Protein AF-0000000082819878 (afdb_homodimer)

Foldseek 3Di:
DPDWDKAFQPWDFAVKKKKWKWAFAQPWQKKWKFWANDPQWTQWIWIQGPVQQKIKIWTHHRNRTDDIDIDNPRDDHHGDMFMWMWHHHQFWIWIQGRVGDIDIGTSVVRDGTTGMIIMDIRIDIDDMDMD/DPDWDKAFQPWDFAVKKKKWKWAFAQPWQKKWKFWANDPQWTQWIWIQGPVQQKIKIWTHHRNRTDDIDIDNPRDDHHGDMFMKMWHHHQFWIWIQGRVGDIDIGTSVVRDGTTGMIIMDIRIDIDDMDMD

Sequence (262 aa):
MADPFEILNLDMKPGNTLKIKGKISADTSGFSINLGSSLQDLALHFNPRFNESVIVCNSKCSNVWQKEHRDNHFSFFRGCTVKFLIEMLTDKFRVKLPDGHEVCFPNRHSYRKINYMNIMGGFKITSFKLSMADPFEILNLDMKPGNTLKIKGKISADTSGFSINLGSSLQDLALHFNPRFNESVIVCNSKCSNVWQKEHRDNHFSFFRGCTVKFLIEMLTDKFRVKLPDGHEVCFPNRHSYRKINYMNIMGGFKITSFKLS

Nearest PDB structures (foldseek):
  2ymz-assembly2_C  TM=9.887E-01  e=1.377E-19  Gallus gallus
  1hlc-assembly1_B  TM=9.874E-01  e=6.934E-18  Homo sapiens
  1slt-assembly2_A  TM=9.730E-01  e=9.792E-16  Bos taurus
  3ak0-assembly1_A  TM=9.697E-01  e=3.045E-15  unclassified
  5glt-assembly2_B  TM=8.697E-01  e=7.736E-09  Toxascaris leonina

Radius of gyration: 19.33 Å; Cα contacts (8 Å, |Δi|>4): 733; chains: 2; bounding box: 36×56×41 Å

Secondary structure (DSSP, 8-state):
-PPPEEEEEEEE-TT-EEEEEEEE-TT-SBEEEEEESSSSSEEEEEEEETTTTEEEEEEEETTEE---EEE------TT-EEEEEEEE-SSEEEEE-TTS-EEEEE-TT--S-EEEEEEEESEEEEEEEE-/-PPPEEEEEEEE-TT-EEEEEEEE-TT-SBEEEEEESSSSSEEEEEEEETTTTEEEEEEEETTEE---EEE------TT-EEEEEEEE-SSEEEEE-TTS-EEEEE-TT--S-EEEEEEEESEEEEEEEE-

Solvent-accessible surface area (backbone atoms only — not comparable to full-atom values): 13175 Å² total; per-residue (Å²): 128,83,73,53,35,32,35,38,50,64,71,41,37,59,74,28,35,39,38,41,29,30,38,28,36,68,83,44,59,33,34,34,46,37,35,12,71,42,96,38,32,22,57,36,33,42,30,46,29,59,86,73,46,29,30,41,34,33,33,27,55,83,67,36,74,62,75,77,44,78,40,71,82,59,80,79,58,68,57,35,74,50,52,37,36,41,32,34,39,68,64,27,33,42,32,35,42,72,84,63,55,71,51,76,44,62,32,82,79,56,63,66,58,31,30,24,38,37,36,40,69,31,52,47,75,32,32,41,36,54,82,128,82,74,54,34,32,36,39,50,64,72,41,35,59,74,27,37,38,38,40,32,30,36,28,37,69,84,45,60,32,33,34,45,37,35,14,71,40,96,39,31,23,55,35,34,42,31,46,28,60,84,72,47,29,30,40,34,34,33,27,56,85,69,35,72,61,74,76,43,78,40,71,82,59,82,80,58,67,56,36,73,48,51,38,37,41,31,34,41,68,64,28,34,41,33,35,42,73,84,62,53,71,50,75,43,63,31,81,79,57,64,68,59,30,28,23,38,37,36,40,70,32,51,48,76,31,32,41,36,53,83

Structure (mmCIF, N/CA/C/O backbone):
data_AF-0000000082819878-model_v1
#
loop_
_entity.id
_entity.type
_entity.pdbx_description
1 polymer Galectin
#
loop_
_atom_site.group_PDB
_atom_site.id
_atom_site.type_symbol
_atom_site.label_atom_id
_atom_site.label_alt_id
_atom_site.label_comp_id
_atom_site.label_asym_id
_atom_site.label_entity_id
_atom_site.label_seq_id
_atom_site.pdbx_PDB_ins_code
_atom_site.Cartn_x
_atom_site.Cartn_y
_atom_site.Cartn_z
_atom_site.occupancy
_atom_site.B_iso_or_equiv
_atom_site.auth_seq_id
_atom_site.auth_comp_id
_atom_site.auth_asym_id
_atom_site.auth_atom_id
_atom_site.pdbx_PDB_model_num
ATOM 1 N N . MET A 1 1 ? 3.539 -2.328 -21.288 1 56.38 1 MET A N 1
ATOM 2 C CA . MET A 1 1 ? 2.991 -2.899 -20.061 1 56.38 1 MET A CA 1
ATOM 3 C C . MET A 1 1 ? 2.928 -1.852 -18.955 1 56.38 1 MET A C 1
ATOM 5 O O . MET A 1 1 ? 3.771 -0.955 -18.894 1 56.38 1 MET A O 1
ATOM 9 N N . ALA A 1 2 ? 1.735 -1.832 -18.277 1 73.71 2 ALA A N 1
ATOM 10 C CA . ALA A 1 2 ? 1.607 -0.877 -17.179 1 73.71 2 ALA A CA 1
ATOM 11 C C . ALA A 1 2 ? 2.675 -1.117 -16.115 1 73.71 2 ALA A C 1
ATOM 13 O O . ALA A 1 2 ? 3.089 -2.256 -15.889 1 73.71 2 ALA A O 1
ATOM 14 N N . ASP A 1 3 ? 3.33 -0.071 -15.605 1 90.54 3 ASP A N 1
ATOM 15 C CA . ASP A 1 3 ? 4.325 -0.201 -14.545 1 90.54 3 ASP A CA 1
ATOM 16 C C . ASP A 1 3 ? 3.742 -0.917 -13.329 1 90.54 3 ASP A C 1
ATOM 18 O O . ASP A 1 3 ? 2.585 -0.695 -12.967 1 90.54 3 ASP A O 1
ATOM 22 N N . PRO A 1 4 ? 4.527 -1.854 -12.837 1 94.42 4 PRO A N 1
ATOM 23 C CA . PRO A 1 4 ? 4.029 -2.628 -11.697 1 94.42 4 PRO A CA 1
ATOM 24 C C . PRO A 1 4 ? 3.76 -1.762 -10.468 1 94.42 4 PRO A C 1
ATOM 26 O O . PRO A 1 4 ? 4.477 -0.788 -10.225 1 94.42 4 PRO A O 1
ATOM 29 N N . PHE A 1 5 ? 2.737 -2.116 -9.749 1 98.01 5 PHE A N 1
ATOM 30 C CA . PHE A 1 5 ? 2.514 -1.572 -8.415 1 98.01 5 PHE A CA 1
ATOM 31 C C . PHE A 1 5 ? 3.614 -2.015 -7.458 1 98.01 5 PHE A C 1
ATOM 33 O O . PHE A 1 5 ? 3.951 -3.199 -7.397 1 98.01 5 PHE A O 1
ATOM 40 N N . GLU A 1 6 ? 4.183 -1.018 -6.686 1 98.48 6 GLU A N 1
ATOM 41 C CA . GLU A 1 6 ? 5.284 -1.36 -5.79 1 98.48 6 GLU A CA 1
ATOM 42 C C . GLU A 1 6 ? 5.13 -0.671 -4.437 1 98.48 6 GLU A C 1
ATOM 44 O O . GLU A 1 6 ? 4.693 0.48 -4.368 1 98.48 6 GLU A O 1
ATOM 49 N N . ILE A 1 7 ? 5.504 -1.379 -3.458 1 98.49 7 ILE A N 1
ATOM 50 C CA . ILE A 1 7 ? 5.659 -0.812 -2.123 1 98.49 7 ILE A CA 1
ATOM 51 C C . ILE A 1 7 ? 7.111 -0.945 -1.671 1 98.49 7 ILE A C 1
ATOM 53 O O . ILE A 1 7 ? 7.696 -2.028 -1.753 1 98.49 7 ILE A O 1
ATOM 57 N N . LEU A 1 8 ? 7.643 0.166 -1.226 1 98.17 8 LEU A N 1
ATOM 58 C CA . LEU A 1 8 ? 8.959 0.179 -0.597 1 98.17 8 LEU A CA 1
ATOM 59 C C . LEU A 1 8 ? 8.841 0.399 0.907 1 98.17 8 LEU A C 1
ATOM 61 O O . LEU A 1 8 ? 7.972 1.146 1.363 1 98.17 8 LEU A O 1
ATOM 65 N N . ASN A 1 9 ? 9.736 -0.308 1.677 1 97.55 9 ASN A N 1
ATOM 66 C CA . ASN A 1 9 ? 9.81 -0.212 3.131 1 97.55 9 ASN A CA 1
ATOM 67 C C . ASN A 1 9 ? 8.511 -0.666 3.789 1 97.55 9 ASN A C 1
ATOM 69 O O . ASN A 1 9 ? 7.968 0.031 4.648 1 97.55 9 ASN A O 1
ATOM 73 N N . LEU A 1 10 ? 8.001 -1.799 3.352 1 97.56 10 LEU A N 1
ATOM 74 C CA . LEU A 1 10 ? 6.775 -2.428 3.831 1 97.56 10 LEU A CA 1
ATOM 75 C C . LEU A 1 10 ? 6.902 -2.816 5.3 1 97.56 10 LEU A C 1
ATOM 77 O O . LEU A 1 10 ? 5.918 -2.78 6.043 1 97.56 10 LEU A O 1
ATOM 81 N N . ASP A 1 11 ? 8.09 -3.252 5.787 1 96.98 11 ASP A N 1
ATOM 82 C CA . ASP A 1 11 ? 8.417 -3.61 7.164 1 96.98 11 ASP A CA 1
ATOM 83 C C . ASP A 1 11 ? 7.544 -4.763 7.654 1 96.98 11 ASP A C 1
ATOM 85 O O . ASP A 1 11 ? 6.939 -4.678 8.725 1 96.98 11 ASP A O 1
ATOM 89 N N . MET A 1 12 ? 7.456 -5.828 6.896 1 98.36 12 MET A N 1
ATOM 90 C CA . MET A 1 12 ? 6.769 -7.055 7.288 1 98.36 12 MET A CA 1
ATOM 91 C C . MET A 1 12 ? 7.734 -8.029 7.956 1 98.36 12 MET A C 1
ATOM 93 O O . MET A 1 12 ? 8.839 -8.255 7.459 1 98.36 12 MET A O 1
ATOM 97 N N . LYS A 1 13 ? 7.29 -8.583 9.046 1 98.42 13 LYS A N 1
ATOM 98 C CA . LYS A 1 13 ? 8.116 -9.499 9.827 1 98.42 13 LYS A CA 1
ATOM 99 C C . LYS A 1 13 ? 7.361 -10.789 10.139 1 98.42 13 LYS A C 1
ATOM 101 O O . LYS A 1 13 ? 6.137 -10.845 10.007 1 98.42 13 LYS A O 1
ATOM 106 N N . PRO A 1 14 ? 8.173 -11.871 10.488 1 98.49 14 PRO A N 1
ATOM 107 C CA . PRO A 1 14 ? 7.475 -13.096 10.884 1 98.49 14 PRO A CA 1
ATOM 108 C C . PRO A 1 14 ? 6.399 -12.847 11.94 1 98.49 14 PRO A C 1
ATOM 110 O O . PRO A 1 14 ? 6.627 -12.099 12.894 1 98.49 14 PRO A O 1
ATOM 113 N N . GLY A 1 15 ? 5.313 -13.413 11.705 1 98.33 15 GLY A N 1
ATOM 114 C CA . GLY A 1 15 ? 4.164 -13.186 12.567 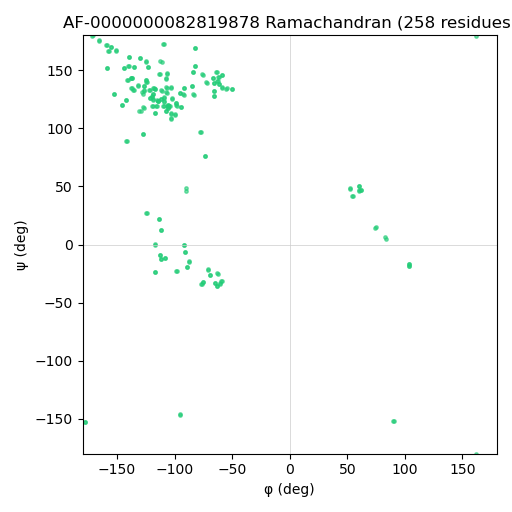1 98.33 15 GLY A CA 1
ATOM 115 C C . GLY A 1 15 ? 3.139 -12.246 11.96 1 98.33 15 GLY A C 1
ATOM 116 O O . GLY A 1 15 ? 1.985 -12.213 12.394 1 98.33 15 GLY A O 1
ATOM 117 N N . ASN A 1 16 ? 3.546 -11.49 10.986 1 98.72 16 ASN A N 1
ATOM 118 C CA . ASN A 1 16 ? 2.625 -10.572 10.324 1 98.72 16 ASN A CA 1
ATOM 119 C C . ASN A 1 16 ? 1.796 -11.282 9.258 1 98.72 16 ASN A C 1
ATOM 121 O O . ASN A 1 16 ? 2.213 -12.311 8.724 1 98.72 16 ASN A O 1
ATOM 125 N N . THR A 1 17 ? 0.634 -10.752 9.003 1 98.81 17 THR A N 1
ATOM 126 C CA . THR A 1 17 ? -0.257 -11.159 7.922 1 98.81 17 THR A CA 1
ATOM 127 C C . THR A 1 17 ? -0.552 -9.985 6.994 1 98.81 17 THR A C 1
ATOM 129 O O . THR A 1 17 ? -0.803 -8.87 7.455 1 98.81 17 THR A O 1
ATOM 132 N N . LEU A 1 18 ? -0.437 -10.269 5.774 1 98.81 18 LEU A N 1
ATOM 133 C CA . LEU A 1 18 ? -0.794 -9.313 4.732 1 98.81 18 LEU A CA 1
ATOM 134 C C . LEU A 1 18 ? -2.09 -9.722 4.04 1 98.81 18 LEU A C 1
ATOM 136 O O . LEU A 1 18 ? -2.152 -10.773 3.399 1 98.81 18 LEU A O 1
ATOM 140 N N . LYS A 1 19 ? -3.117 -8.93 4.189 1 98.76 19 LYS A N 1
ATOM 141 C CA . LYS A 1 19 ? -4.377 -9.125 3.478 1 98.76 19 LYS A CA 1
ATOM 142 C C . LYS A 1 19 ? -4.424 -8.286 2.204 1 98.76 19 LYS A C 1
ATOM 144 O O . LYS A 1 19 ? -4.156 -7.083 2.236 1 98.76 19 LYS A O 1
ATOM 149 N N . ILE A 1 20 ? -4.763 -8.915 1.154 1 98.58 20 ILE A N 1
ATOM 150 C CA . ILE A 1 20 ? -4.745 -8.246 -0.142 1 98.58 20 ILE A CA 1
ATOM 151 C C . ILE A 1 20 ? -6.105 -8.399 -0.821 1 98.58 20 ILE A C 1
ATOM 153 O O . ILE A 1 20 ? -6.674 -9.493 -0.843 1 98.58 20 ILE A O 1
ATOM 157 N N . LYS A 1 21 ? -6.639 -7.358 -1.319 1 98.6 21 LYS A N 1
ATOM 158 C CA . LYS A 1 21 ? -7.835 -7.359 -2.156 1 98.6 21 LYS A CA 1
ATOM 159 C C . LYS A 1 21 ? -7.569 -6.675 -3.495 1 98.6 21 LYS A C 1
ATOM 161 O O . LYS A 1 21 ? -6.891 -5.647 -3.549 1 98.6 21 LYS A O 1
ATOM 166 N N . GLY A 1 22 ? -8.096 -7.216 -4.519 1 98.34 22 GLY A N 1
ATOM 167 C CA . GLY A 1 22 ? -7.919 -6.625 -5.836 1 98.34 22 GLY A CA 1
ATOM 168 C C . GLY A 1 22 ? -8.779 -7.276 -6.903 1 98.34 22 GLY A C 1
ATOM 169 O O . GLY A 1 22 ? -9.569 -8.175 -6.608 1 98.34 22 GLY A O 1
ATOM 170 N N . LYS A 1 23 ? -8.664 -6.768 -8.074 1 98.33 23 LYS A N 1
ATOM 171 C CA . LYS A 1 23 ? -9.417 -7.253 -9.227 1 98.33 23 LYS A CA 1
ATOM 172 C C . LYS A 1 23 ? -8.5 -7.948 -10.23 1 98.33 23 LYS A C 1
ATOM 174 O O . LYS A 1 23 ? -7.443 -7.419 -10.583 1 98.33 23 LYS A O 1
ATOM 179 N N . ILE A 1 24 ? -8.939 -9.128 -10.664 1 98.6 24 ILE A N 1
ATOM 180 C CA . ILE A 1 24 ? -8.21 -9.856 -11.697 1 98.6 24 ILE A CA 1
ATOM 181 C C . ILE A 1 24 ? -8.763 -9.492 -13.073 1 98.6 24 ILE A C 1
ATOM 183 O O . ILE A 1 24 ? -9.974 -9.548 -13.297 1 98.6 24 ILE A O 1
ATOM 187 N N . SER A 1 25 ? -7.886 -9.137 -13.931 1 98.14 25 SER A N 1
ATOM 188 C CA . SER A 1 25 ? -8.299 -8.741 -15.274 1 98.14 25 SER A CA 1
ATOM 189 C C . SER A 1 25 ? -8.953 -9.902 -16.016 1 98.14 25 SER A C 1
ATOM 191 O O . SER A 1 25 ? -8.516 -11.048 -15.894 1 98.14 25 SER A O 1
ATOM 193 N N . ALA A 1 26 ? -9.88 -9.605 -16.862 1 98.05 26 ALA A N 1
ATOM 194 C CA . ALA A 1 26 ? -10.645 -10.616 -17.588 1 98.05 26 ALA A CA 1
ATOM 195 C C . ALA A 1 26 ? -9.772 -11.333 -18.613 1 98.05 26 ALA A C 1
ATOM 197 O O . ALA A 1 26 ? -10.034 -12.485 -18.965 1 98.05 26 ALA A O 1
ATOM 198 N N . ASP A 1 27 ? -8.735 -10.68 -19.095 1 96.96 27 ASP A N 1
ATOM 199 C CA . ASP A 1 27 ? -7.958 -11.242 -20.196 1 96.96 27 ASP A CA 1
ATOM 200 C C . ASP A 1 27 ? -6.544 -11.6 -19.745 1 96.96 27 ASP A C 1
ATOM 202 O O . ASP A 1 27 ? -5.659 -11.819 -20.574 1 96.96 27 ASP A O 1
ATOM 206 N N . THR A 1 28 ? -6.383 -11.78 -18.494 1 97.62 28 THR A N 1
ATOM 207 C CA . THR A 1 28 ? -5.016 -11.952 -18.016 1 97.62 28 THR A CA 1
ATOM 208 C C . THR A 1 28 ? -4.567 -13.402 -18.171 1 97.62 28 THR A C 1
ATOM 210 O O . THR A 1 28 ? -5.382 -14.323 -18.087 1 97.62 28 THR A O 1
ATOM 213 N N . SER A 1 29 ? -3.304 -13.575 -18.407 1 97.92 29 SER A N 1
ATOM 214 C CA . SER A 1 29 ? -2.711 -14.908 -18.368 1 97.92 29 SER A CA 1
ATOM 215 C C . SER A 1 29 ? -2.263 -15.273 -16.957 1 97.92 29 SER A C 1
ATOM 217 O O . SER A 1 29 ? -1.978 -16.438 -16.672 1 97.92 29 SER A O 1
ATOM 219 N N . GLY A 1 30 ? -2.19 -14.289 -16.089 1 98.05 30 GLY A N 1
ATOM 220 C CA . GLY A 1 30 ? -1.74 -14.502 -14.723 1 98.05 30 GLY A CA 1
ATOM 221 C C . GLY A 1 30 ? -1.311 -13.222 -14.03 1 98.05 30 GLY A C 1
ATOM 222 O O . GLY A 1 30 ? -1.426 -12.134 -14.598 1 98.05 30 GLY A O 1
ATOM 223 N N . PHE A 1 31 ? -0.888 -13.371 -12.771 1 98.53 31 PHE A N 1
ATOM 224 C CA . PHE A 1 31 ? -0.32 -12.276 -11.992 1 98.53 31 PHE A CA 1
ATOM 225 C C . PHE A 1 31 ? 0.678 -12.802 -10.968 1 98.53 31 PHE A C 1
ATOM 227 O O . PHE A 1 31 ? 0.802 -14.013 -10.778 1 98.53 31 PHE A O 1
ATOM 234 N N . SER A 1 32 ? 1.424 -11.912 -10.406 1 98.64 32 SER A N 1
ATOM 235 C CA . SER A 1 32 ? 2.341 -12.326 -9.348 1 98.64 32 SER A CA 1
ATOM 236 C C . SER A 1 32 ? 2.4 -11.29 -8.231 1 98.64 32 SER A C 1
ATOM 238 O O . SER A 1 32 ? 2.288 -10.089 -8.485 1 98.64 32 SER A O 1
ATOM 240 N N . ILE A 1 33 ? 2.478 -11.759 -7.066 1 98.78 33 ILE A N 1
ATOM 241 C CA . ILE A 1 33 ? 2.825 -10.976 -5.885 1 98.78 33 ILE A CA 1
ATOM 242 C C . ILE A 1 33 ? 4.215 -11.373 -5.393 1 98.78 33 ILE A C 1
ATOM 244 O O . ILE A 1 33 ? 4.454 -12.536 -5.06 1 98.78 33 ILE A O 1
ATOM 248 N N . ASN A 1 34 ? 5.067 -10.423 -5.394 1 98.83 34 ASN A N 1
ATOM 249 C CA . ASN A 1 34 ? 6.456 -10.659 -5.013 1 98.83 34 ASN A CA 1
ATOM 250 C C . ASN A 1 34 ? 6.8 -9.972 -3.695 1 98.83 34 ASN A C 1
ATOM 252 O O . ASN A 1 34 ? 6.56 -8.774 -3.533 1 98.83 34 ASN A O 1
ATOM 256 N N . LEU A 1 35 ? 7.29 -10.748 -2.759 1 98.86 35 LEU A N 1
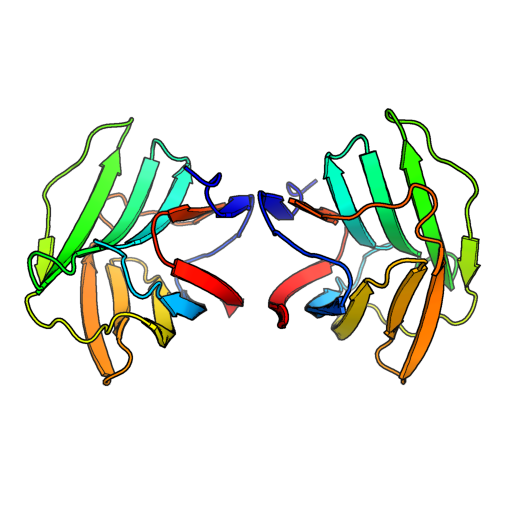ATOM 257 C CA . LEU A 1 35 ? 7.722 -10.249 -1.458 1 98.86 35 LEU A CA 1
ATOM 258 C C . LEU A 1 35 ? 9.204 -10.53 -1.232 1 98.86 35 LEU A C 1
ATOM 260 O O . LEU A 1 35 ? 9.666 -11.654 -1.441 1 98.86 35 LEU A O 1
ATOM 264 N N . GLY A 1 36 ? 9.949 -9.506 -0.894 1 98.75 36 GLY A N 1
ATOM 265 C CA . GLY A 1 36 ? 11.364 -9.712 -0.628 1 98.75 36 GLY A CA 1
ATOM 266 C C . GLY A 1 36 ? 12.081 -8.445 -0.201 1 98.75 36 GLY A C 1
ATOM 267 O O . GLY A 1 36 ? 11.492 -7.582 0.453 1 98.75 36 GLY A O 1
ATOM 268 N N . SER A 1 37 ? 13.363 -8.341 -0.45 1 98.16 37 SER A N 1
ATOM 269 C CA . SER A 1 37 ? 14.138 -7.146 -0.132 1 98.16 37 SER A CA 1
ATOM 270 C C . SER A 1 37 ? 14.311 -6.256 -1.358 1 98.16 37 SER A C 1
ATOM 272 O O . SER A 1 37 ? 14.626 -5.071 -1.232 1 98.16 37 SER A O 1
ATOM 274 N N . SER A 1 38 ? 14.195 -6.817 -2.488 1 97.43 38 SER A N 1
ATOM 275 C CA . SER A 1 38 ? 14.275 -6.165 -3.791 1 97.43 38 SER A CA 1
ATOM 276 C C . SER A 1 38 ? 13.752 -7.075 -4.897 1 97.43 38 SER A C 1
ATOM 278 O O . SER A 1 38 ? 13.366 -8.216 -4.638 1 97.43 38 SER A O 1
ATOM 280 N N . LEU A 1 39 ? 13.697 -6.548 -6.092 1 95.8 39 LEU A N 1
ATOM 281 C CA . LEU A 1 39 ? 13.268 -7.34 -7.24 1 95.8 39 LEU A CA 1
ATOM 282 C C . LEU A 1 39 ? 14.223 -8.503 -7.486 1 95.8 39 LEU A C 1
ATOM 284 O O . LEU A 1 39 ? 13.828 -9.528 -8.046 1 95.8 39 LEU A O 1
ATOM 288 N N . GLN A 1 40 ? 15.494 -8.337 -7.038 1 97.88 40 GLN A N 1
ATOM 289 C CA . GLN A 1 40 ? 16.5 -9.358 -7.309 1 97.88 40 GLN A CA 1
ATOM 290 C C . GLN A 1 40 ? 16.526 -10.411 -6.204 1 97.88 40 GLN A C 1
ATOM 292 O O . GLN A 1 40 ? 17.124 -11.476 -6.368 1 97.88 40 GLN A O 1
ATOM 297 N N . ASP A 1 41 ? 15.998 -10.07 -5.086 1 98.54 41 ASP A N 1
ATOM 298 C CA . ASP A 1 41 ? 15.983 -10.953 -3.924 1 98.54 41 ASP A CA 1
ATOM 299 C C . ASP A 1 41 ? 14.57 -11.1 -3.364 1 98.54 41 ASP A C 1
ATOM 301 O O . ASP A 1 41 ? 14.134 -10.289 -2.545 1 98.54 41 ASP A O 1
ATOM 305 N N . LEU A 1 42 ? 13.893 -12.154 -3.801 1 98.8 42 LEU A N 1
ATOM 306 C CA . LEU A 1 42 ? 12.505 -12.413 -3.434 1 98.8 42 LEU A CA 1
ATOM 307 C C . LEU A 1 42 ? 12.406 -13.607 -2.491 1 98.8 42 LEU A C 1
ATOM 309 O O . LEU A 1 42 ? 12.924 -14.685 -2.791 1 98.8 42 LEU A O 1
ATOM 313 N N . ALA A 1 43 ? 11.778 -13.409 -1.376 1 98.85 43 ALA A N 1
ATOM 314 C CA . ALA A 1 43 ? 11.49 -14.493 -0.44 1 98.85 43 ALA A CA 1
ATOM 315 C C . ALA A 1 43 ? 10.331 -15.352 -0.935 1 98.85 43 ALA A C 1
ATOM 317 O O . ALA A 1 43 ? 10.326 -16.57 -0.744 1 98.85 43 ALA A O 1
ATOM 318 N N . LEU A 1 44 ? 9.379 -14.733 -1.596 1 98.92 44 LEU A N 1
ATOM 319 C CA . LEU A 1 44 ? 8.204 -15.409 -2.134 1 98.92 44 LEU A CA 1
ATOM 320 C C . LEU A 1 44 ? 7.767 -14.775 -3.45 1 98.92 44 LEU A C 1
ATOM 322 O O . LEU A 1 44 ? 7.526 -13.567 -3.512 1 98.92 44 LEU A O 1
ATOM 326 N N . HIS A 1 45 ? 7.769 -15.507 -4.406 1 98.89 45 HIS A N 1
ATOM 327 C CA . HIS A 1 45 ? 7.075 -15.268 -5.666 1 98.89 45 HIS A CA 1
ATOM 328 C C . HIS A 1 45 ? 5.806 -16.109 -5.764 1 98.89 45 HIS A C 1
ATOM 330 O O . HIS A 1 45 ? 5.874 -17.339 -5.819 1 98.89 45 HIS A O 1
ATOM 336 N N . PHE A 1 46 ? 4.713 -15.464 -5.672 1 98.92 46 PHE A N 1
ATOM 337 C CA . PHE A 1 46 ? 3.409 -16.108 -5.777 1 98.92 46 PHE A CA 1
ATOM 338 C C . PHE A 1 46 ? 2.755 -15.79 -7.117 1 98.92 46 PHE A C 1
ATOM 340 O O . PHE A 1 46 ? 2.406 -14.639 -7.385 1 98.92 46 PHE A O 1
ATOM 347 N N . ASN A 1 47 ? 2.485 -16.904 -7.883 1 98.8 47 ASN A N 1
ATOM 348 C CA . ASN A 1 47 ? 2.175 -16.659 -9.288 1 98.8 47 ASN A CA 1
ATOM 349 C C . ASN A 1 47 ? 1.077 -17.592 -9.791 1 98.8 47 ASN A C 1
ATOM 351 O O . ASN A 1 47 ? 1.364 -18.659 -10.336 1 98.8 47 ASN A O 1
ATOM 355 N N . PRO A 1 48 ? -0.175 -17.198 -9.658 1 98.78 48 PRO A N 1
ATOM 356 C CA . PRO A 1 48 ? -1.251 -17.898 -10.363 1 98.78 48 PRO A CA 1
ATOM 357 C C . PRO A 1 48 ? -1.151 -17.757 -11.881 1 98.78 48 PRO A C 1
ATOM 359 O O . PRO A 1 48 ? -1.037 -16.642 -12.394 1 98.78 48 PRO A O 1
ATOM 362 N N . ARG A 1 49 ? -1.177 -18.854 -12.529 1 98.53 49 ARG A N 1
ATOM 363 C CA . ARG A 1 49 ? -1.118 -18.901 -13.987 1 98.53 49 ARG A CA 1
ATOM 364 C C . ARG A 1 49 ? -2.394 -19.499 -14.568 1 98.53 49 ARG A C 1
ATOM 366 O O . ARG A 1 49 ? -2.638 -20.701 -14.438 1 98.53 49 ARG A O 1
ATOM 373 N N . PHE A 1 50 ? -3.132 -18.711 -15.243 1 98.23 50 PHE A N 1
ATOM 374 C CA . PHE A 1 50 ? -4.463 -19.116 -15.679 1 98.23 50 PHE A CA 1
ATOM 375 C C . PHE A 1 50 ? -4.376 -20.093 -16.845 1 98.23 50 PHE A C 1
ATOM 377 O O . PHE A 1 50 ? -5.212 -20.99 -16.973 1 98.23 50 PHE A O 1
ATOM 384 N N . ASN A 1 51 ? -3.416 -19.927 -17.608 1 97.59 51 ASN A N 1
ATOM 385 C CA . ASN A 1 51 ? -3.3 -20.804 -18.769 1 97.59 51 ASN A CA 1
ATOM 386 C C . ASN A 1 51 ? -2.907 -22.221 -18.364 1 97.59 51 ASN A C 1
ATOM 388 O O . ASN A 1 51 ? -3.168 -23.176 -19.097 1 97.59 51 ASN A O 1
ATOM 392 N N . GLU A 1 52 ? -2.298 -22.389 -17.18 1 97.7 52 GLU A N 1
ATOM 393 C CA . GLU A 1 52 ? -1.864 -23.687 -16.673 1 97.7 52 GLU A CA 1
ATOM 394 C C . GLU A 1 52 ? -2.75 -24.154 -15.521 1 97.7 52 GLU A C 1
ATOM 396 O O . GLU A 1 52 ? -2.654 -25.302 -15.083 1 97.7 52 GLU A O 1
ATOM 401 N N . SER A 1 53 ? -3.564 -23.192 -15.047 1 97.65 53 SER A N 1
ATOM 402 C CA . SER A 1 53 ? -4.392 -23.468 -13.877 1 97.65 53 SER A CA 1
ATOM 403 C C . SER A 1 53 ? -3.554 -24.002 -12.72 1 97.65 53 SER A C 1
ATOM 405 O O . SER A 1 53 ? -3.878 -25.039 -12.139 1 97.65 53 SER A O 1
ATOM 407 N N . VAL A 1 54 ? -2.508 -23.343 -12.479 1 98.65 54 VAL A N 1
ATOM 408 C CA . VAL A 1 54 ? -1.594 -23.731 -11.41 1 98.65 54 VAL A CA 1
ATOM 409 C C . VAL A 1 54 ? -1.09 -22.486 -10.683 1 98.65 54 VAL A C 1
ATOM 411 O O . VAL A 1 54 ? -1.056 -21.395 -11.257 1 98.65 54 VAL A O 1
ATOM 414 N N . ILE A 1 55 ? -0.734 -22.649 -9.438 1 98.85 55 ILE A N 1
ATOM 415 C CA . ILE A 1 55 ? -0.022 -21.617 -8.693 1 98.85 55 ILE A CA 1
ATOM 416 C C . ILE A 1 55 ? 1.452 -21.996 -8.564 1 98.85 55 ILE A C 1
ATOM 418 O O . ILE A 1 55 ? 1.781 -23.06 -8.035 1 98.85 55 ILE A O 1
ATOM 422 N N . VAL A 1 56 ? 2.261 -21.194 -9.082 1 98.83 56 VAL A N 1
ATOM 423 C CA . VAL A 1 56 ? 3.7 -21.415 -8.988 1 98.83 56 VAL A CA 1
ATOM 424 C C . VAL A 1 56 ? 4.295 -20.501 -7.919 1 98.83 56 VAL A C 1
ATOM 426 O O . VAL A 1 56 ? 4.061 -19.291 -7.928 1 98.83 56 VAL A O 1
ATOM 429 N N . CYS A 1 57 ? 5.022 -21.093 -6.939 1 98.87 57 CYS A N 1
ATOM 430 C CA . CYS A 1 57 ? 5.788 -20.344 -5.949 1 98.87 57 CYS A CA 1
ATOM 431 C C . CYS A 1 57 ? 7.284 -20.565 -6.135 1 98.87 57 CYS A C 1
ATOM 433 O O . CYS A 1 57 ? 7.708 -21.636 -6.572 1 98.87 57 CYS A O 1
ATOM 435 N N . ASN A 1 58 ? 7.962 -19.56 -5.848 1 98.82 58 ASN A N 1
ATOM 436 C CA . ASN A 1 58 ? 9.415 -19.638 -5.956 1 98.82 58 ASN A CA 1
ATOM 437 C C . ASN A 1 58 ? 10.098 -18.563 -5.115 1 98.82 58 ASN A C 1
ATOM 439 O O . ASN A 1 58 ? 9.428 -17.749 -4.477 1 98.82 58 ASN A O 1
ATOM 443 N N . SER A 1 59 ? 11.342 -18.582 -4.974 1 98.82 59 SER A N 1
ATOM 444 C CA . SER A 1 59 ? 12.189 -17.528 -4.425 1 98.82 59 SER A CA 1
ATOM 445 C C . SER A 1 59 ? 13.296 -17.144 -5.401 1 98.82 59 SER A C 1
ATOM 447 O O . SER A 1 59 ? 13.539 -17.849 -6.382 1 98.82 59 SER A O 1
ATOM 449 N N . LYS A 1 60 ? 13.779 -16.03 -5.252 1 98.7 60 LYS A N 1
ATOM 450 C CA . LYS A 1 60 ? 14.855 -15.508 -6.09 1 98.7 60 LYS A CA 1
ATOM 451 C C . LYS A 1 60 ? 16.013 -14.992 -5.241 1 98.7 60 LYS A C 1
ATOM 453 O O . LYS A 1 60 ? 15.8 -14.276 -4.261 1 98.7 60 LYS A O 1
ATOM 458 N N . CYS A 1 61 ? 17.203 -15.429 -5.572 1 97.83 61 CYS A N 1
ATOM 459 C CA . CYS A 1 61 ? 18.414 -14.975 -4.898 1 97.83 61 CYS A CA 1
ATOM 460 C C . CYS A 1 61 ? 19.435 -14.454 -5.903 1 97.83 61 CYS A C 1
ATOM 462 O O . CYS A 1 61 ? 19.904 -15.202 -6.762 1 97.83 61 CYS A O 1
ATOM 464 N N . SER A 1 62 ? 19.768 -13.12 -5.763 1 97.31 62 SER A N 1
ATOM 465 C CA . SER A 1 62 ? 20.714 -12.493 -6.681 1 97.31 62 SER A CA 1
ATOM 466 C C . SER A 1 62 ? 20.278 -12.674 -8.131 1 97.31 62 SER A C 1
ATOM 468 O O . SER A 1 62 ? 21.063 -13.121 -8.969 1 97.31 62 SER A O 1
ATOM 470 N N . ASN A 1 63 ? 19.068 -12.529 -8.326 1 97.76 63 ASN A N 1
ATOM 471 C CA . ASN A 1 63 ? 18.454 -12.526 -9.649 1 97.76 63 ASN A CA 1
ATOM 472 C C . ASN A 1 63 ? 18.372 -13.934 -10.233 1 97.76 63 ASN A C 1
ATOM 474 O O . ASN A 1 63 ? 18.16 -14.101 -11.435 1 97.76 63 ASN A O 1
ATOM 478 N N . VAL A 1 64 ? 18.567 -14.949 -9.362 1 98.25 64 VAL A N 1
ATOM 479 C CA . VAL A 1 64 ? 18.478 -16.332 -9.82 1 98.25 64 VAL A CA 1
ATOM 480 C C . VAL A 1 64 ? 17.293 -17.023 -9.149 1 98.25 64 VAL A C 1
ATOM 482 O O . VAL A 1 64 ? 17.207 -17.067 -7.92 1 98.25 64 VAL A O 1
ATOM 485 N N . TRP A 1 65 ? 16.456 -17.513 -10.011 1 98.54 65 TRP A N 1
ATOM 486 C CA . TRP A 1 65 ? 15.347 -18.305 -9.491 1 98.54 65 TRP A CA 1
ATOM 487 C C . TRP A 1 65 ? 15.85 -19.6 -8.862 1 98.54 65 TRP A C 1
ATOM 489 O O . TRP A 1 65 ? 16.775 -20.23 -9.38 1 98.54 65 TRP A O 1
ATOM 499 N N . GLN A 1 66 ? 15.176 -19.973 -7.79 1 98.34 66 GLN A N 1
ATOM 500 C CA . GLN A 1 66 ? 15.508 -21.24 -7.146 1 98.34 66 GLN A CA 1
ATOM 501 C C . GLN A 1 66 ? 14.6 -22.362 -7.639 1 98.34 66 GLN A C 1
ATOM 503 O O . GLN A 1 66 ? 14.346 -22.481 -8.839 1 98.34 66 GLN A O 1
ATOM 508 N N . LYS A 1 67 ? 14.265 -23.31 -6.79 1 98.05 67 LYS A N 1
ATOM 509 C CA . LYS A 1 67 ? 13.391 -24.412 -7.185 1 98.05 67 LYS A CA 1
ATOM 510 C C . LYS A 1 67 ? 11.922 -24.013 -7.079 1 98.05 67 LYS A C 1
ATOM 512 O O . LYS A 1 67 ? 11.464 -23.587 -6.017 1 98.05 67 LYS A O 1
ATOM 517 N N . GLU A 1 68 ? 11.24 -24.243 -8.077 1 98.1 68 GLU A N 1
ATOM 518 C CA . GLU A 1 68 ? 9.818 -23.911 -8.108 1 98.1 68 GLU A CA 1
ATOM 519 C C . GLU A 1 68 ? 8.999 -24.92 -7.307 1 98.1 68 GLU A C 1
ATOM 521 O O . GLU A 1 68 ? 9.328 -26.107 -7.274 1 98.1 68 GLU A O 1
ATOM 526 N N . HIS A 1 69 ? 7.969 -24.412 -6.718 1 98.29 69 HIS A N 1
ATOM 527 C CA . HIS A 1 69 ? 6.914 -25.202 -6.094 1 98.29 69 HIS A CA 1
ATOM 528 C C . HIS A 1 69 ? 5.571 -24.967 -6.779 1 98.29 69 HIS A C 1
ATOM 530 O O . HIS A 1 69 ? 5.182 -23.821 -7.015 1 98.29 69 HIS A O 1
ATOM 536 N N . ARG A 1 70 ? 4.861 -26.028 -7.068 1 98.29 70 ARG A N 1
ATOM 537 C CA . ARG A 1 70 ? 3.592 -25.916 -7.779 1 98.29 70 ARG A CA 1
ATOM 538 C C . ARG A 1 70 ? 2.44 -26.44 -6.929 1 98.29 70 ARG A C 1
ATOM 540 O O . ARG A 1 70 ? 2.574 -27.463 -6.255 1 98.29 70 ARG A O 1
ATOM 547 N N . ASP A 1 71 ? 1.429 -25.689 -6.941 1 98.49 71 ASP A N 1
ATOM 548 C CA . ASP A 1 71 ? 0.169 -26.077 -6.315 1 98.49 71 ASP A CA 1
ATOM 549 C C . ASP A 1 71 ? -0.958 -26.141 -7.343 1 98.49 71 ASP A C 1
ATOM 551 O O . ASP A 1 71 ? -1.273 -25.14 -7.99 1 98.49 71 ASP A O 1
ATOM 555 N N . ASN A 1 72 ? -1.626 -27.296 -7.419 1 97.72 72 ASN A N 1
ATOM 556 C CA . ASN A 1 72 ? -2.609 -27.509 -8.476 1 97.72 72 ASN A CA 1
ATOM 557 C C . ASN A 1 72 ? -4.006 -27.076 -8.038 1 97.72 72 ASN A C 1
ATOM 559 O O . ASN A 1 72 ? -4.942 -27.086 -8.839 1 97.72 72 ASN A O 1
ATOM 563 N N . HIS A 1 73 ? -4.107 -26.743 -6.826 1 98.33 73 HIS A N 1
ATOM 564 C CA . HIS A 1 73 ? -5.377 -26.173 -6.392 1 98.33 73 HIS A CA 1
ATOM 565 C C . HIS A 1 73 ? -5.507 -24.718 -6.829 1 98.33 73 HIS A C 1
ATOM 567 O O . HIS A 1 73 ? -5.016 -23.814 -6.147 1 98.33 73 HIS A O 1
ATOM 573 N N . PHE A 1 74 ? -6.184 -24.555 -7.942 1 97.96 74 PHE A N 1
ATOM 574 C CA . PHE A 1 74 ? -6.313 -23.241 -8.559 1 97.96 74 PHE A CA 1
ATOM 575 C C . PHE A 1 74 ? -7.693 -22.651 -8.293 1 97.96 74 PHE A C 1
ATOM 577 O O . PHE A 1 74 ? -8.696 -23.149 -8.808 1 97.96 74 PHE A O 1
ATOM 584 N N . SER A 1 75 ? -7.806 -21.59 -7.54 1 97.58 75 SER A N 1
ATOM 585 C CA . SER A 1 75 ? -9.107 -21.084 -7.115 1 97.58 75 SER A CA 1
ATOM 586 C C . SER A 1 75 ? -9.287 -19.622 -7.512 1 97.58 75 SER A C 1
ATOM 588 O O . SER A 1 75 ? -9.99 -18.871 -6.832 1 97.58 75 SER A O 1
ATOM 590 N N . PHE A 1 76 ? -8.645 -19.135 -8.551 1 98.06 76 PHE A N 1
ATOM 591 C CA . PHE A 1 76 ? -8.763 -17.777 -9.067 1 98.06 76 PHE A CA 1
ATOM 592 C C . PHE A 1 76 ? -9.556 -17.759 -10.368 1 98.06 76 PHE A C 1
ATOM 594 O O . PHE A 1 76 ? -9.464 -18.69 -11.171 1 98.06 76 PHE A O 1
ATOM 601 N N . PHE A 1 77 ? -10.26 -16.664 -10.51 1 97.63 77 PHE A N 1
ATOM 602 C CA . PHE A 1 77 ? -11.082 -16.522 -11.707 1 97.63 77 PHE A CA 1
ATOM 603 C C . PHE A 1 77 ? -10.859 -15.162 -12.358 1 97.63 77 PHE A C 1
ATOM 605 O O . PHE A 1 77 ? -10.865 -14.134 -11.678 1 97.63 77 PHE A O 1
ATOM 612 N N . ARG A 1 78 ? -10.75 -15.217 -13.646 1 97.83 78 ARG A N 1
ATOM 613 C CA . ARG A 1 78 ? -10.604 -13.964 -14.379 1 97.83 78 ARG A CA 1
ATOM 614 C C . ARG A 1 78 ? -11.829 -13.075 -14.193 1 97.83 78 ARG A C 1
ATOM 616 O O . ARG A 1 78 ? -12.959 -13.567 -14.144 1 97.83 78 ARG A O 1
ATOM 623 N N . GLY A 1 79 ? -11.504 -11.753 -14.061 1 97.97 79 GLY A N 1
ATOM 624 C CA . GLY A 1 79 ? -12.584 -10.779 -14.052 1 97.97 79 GLY A CA 1
ATOM 625 C C . GLY A 1 79 ? -13.227 -10.614 -12.688 1 97.97 79 GLY A C 1
ATOM 626 O O . GLY A 1 79 ? -14.19 -9.86 -12.537 1 97.97 79 GLY A O 1
ATOM 627 N N . CYS A 1 80 ? -12.724 -11.244 -11.674 1 97.81 80 CYS A N 1
ATOM 628 C CA . CYS A 1 80 ? -13.365 -11.176 -10.365 1 97.81 80 CYS A CA 1
ATOM 629 C C . CYS A 1 80 ? -12.509 -10.389 -9.38 1 97.81 80 CYS A C 1
ATOM 631 O O . CYS A 1 80 ? -11.314 -10.194 -9.607 1 97.81 80 CYS A O 1
ATOM 633 N N . THR A 1 81 ? -13.162 -9.906 -8.404 1 98.29 81 THR A N 1
ATOM 634 C CA . THR A 1 81 ? -12.47 -9.374 -7.236 1 98.29 81 THR A CA 1
ATOM 635 C C . THR A 1 81 ? -12.137 -10.49 -6.25 1 98.29 81 THR A C 1
ATOM 637 O O . THR A 1 81 ? -12.963 -11.37 -5.997 1 98.29 81 THR A O 1
ATOM 640 N N . VAL A 1 82 ? -10.987 -10.447 -5.748 1 98.28 82 VAL A N 1
ATOM 641 C CA . VAL A 1 82 ? -10.593 -11.519 -4.84 1 98.28 82 VAL A CA 1
ATOM 642 C C . VAL A 1 82 ? -9.9 -10.929 -3.614 1 98.28 82 VAL A C 1
ATOM 644 O O . VAL A 1 82 ? -9.349 -9.827 -3.675 1 98.28 82 VAL A O 1
ATOM 647 N N . LYS A 1 83 ? -10.013 -11.66 -2.571 1 98.42 83 LYS A N 1
ATOM 648 C CA . LYS A 1 83 ? -9.305 -11.402 -1.321 1 98.42 83 LYS A CA 1
ATOM 649 C C . LYS A 1 83 ? -8.531 -12.635 -0.863 1 98.42 83 LYS A C 1
ATOM 651 O O . LYS A 1 83 ? -9.037 -13.756 -0.942 1 98.42 83 LYS A O 1
ATOM 656 N N . PHE A 1 84 ? -7.326 -12.436 -0.436 1 98.11 84 PHE A N 1
ATOM 657 C CA . PHE A 1 84 ? -6.557 -13.542 0.123 1 98.11 84 PHE A CA 1
ATOM 658 C C . PHE A 1 84 ? -5.485 -13.028 1.077 1 98.11 84 PHE A C 1
ATOM 660 O O . PHE A 1 84 ? -5.287 -11.818 1.203 1 98.11 84 PHE A O 1
ATOM 667 N N . LEU A 1 85 ? -4.864 -13.971 1.802 1 98.73 85 LEU A N 1
ATOM 668 C CA . LEU A 1 85 ? -3.953 -13.608 2.882 1 98.73 85 LEU A CA 1
ATOM 669 C C . LEU A 1 85 ? -2.587 -14.255 2.682 1 98.73 85 LEU A C 1
ATOM 671 O O . LEU A 1 85 ? -2.499 -15.423 2.298 1 98.73 85 LEU A O 1
ATOM 675 N N . ILE A 1 86 ? -1.571 -13.525 2.99 1 98.88 86 ILE A N 1
ATOM 676 C CA . ILE A 1 86 ? -0.212 -14.051 3.064 1 98.88 86 ILE A CA 1
ATOM 677 C C . ILE A 1 86 ? 0.333 -13.877 4.479 1 98.88 86 ILE A C 1
ATOM 679 O O . ILE A 1 86 ? 0.478 -12.751 4.961 1 98.88 86 ILE A O 1
ATOM 683 N N . GLU A 1 87 ? 0.637 -14.953 5.069 1 98.86 87 GLU A N 1
ATOM 684 C CA . GLU A 1 87 ? 1.233 -14.941 6.402 1 98.86 87 GLU A CA 1
ATOM 685 C C . GLU A 1 87 ? 2.713 -15.309 6.348 1 98.86 87 GLU A C 1
ATOM 687 O O . GLU A 1 87 ? 3.089 -16.297 5.714 1 98.86 87 GLU A O 1
ATOM 692 N N . MET A 1 88 ? 3.502 -14.488 7.002 1 98.88 88 MET A N 1
ATOM 693 C CA . MET A 1 88 ? 4.926 -14.795 7.109 1 98.88 88 MET A CA 1
ATOM 694 C C . MET A 1 88 ? 5.244 -15.44 8.454 1 98.88 88 MET A C 1
ATOM 696 O O . MET A 1 88 ? 4.975 -14.858 9.506 1 98.88 88 MET A O 1
ATOM 700 N N . LEU A 1 89 ? 5.718 -16.541 8.39 1 98.55 89 LEU A N 1
ATOM 701 C CA . LEU A 1 89 ? 6.274 -17.229 9.55 1 98.55 89 LEU A CA 1
ATOM 702 C C . LEU A 1 89 ? 7.791 -17.337 9.442 1 98.55 89 LEU A C 1
ATOM 704 O O . LEU A 1 89 ? 8.37 -16.991 8.41 1 98.55 89 LEU A O 1
ATOM 708 N N . THR A 1 90 ? 8.42 -17.817 10.545 1 98.21 90 THR A N 1
ATOM 709 C CA . THR A 1 90 ? 9.876 -17.897 10.555 1 98.21 90 THR A CA 1
ATOM 710 C C . THR A 1 90 ? 10.369 -18.904 9.519 1 98.21 90 THR A C 1
ATOM 712 O O . THR A 1 90 ? 11.4 -18.688 8.878 1 98.21 90 THR A O 1
ATOM 715 N N . ASP A 1 91 ? 9.602 -19.949 9.301 1 98.53 91 ASP A N 1
ATOM 716 C CA . ASP A 1 91 ? 10.134 -21.03 8.477 1 98.53 91 ASP A CA 1
ATOM 717 C C . ASP A 1 91 ? 9.397 -21.117 7.142 1 98.53 91 ASP A C 1
ATOM 719 O O . ASP A 1 91 ? 9.819 -21.844 6.241 1 98.53 91 ASP A O 1
ATOM 723 N N . LYS A 1 92 ? 8.267 -20.402 7.04 1 98.82 92 LYS A N 1
ATOM 724 C CA . LYS A 1 92 ? 7.492 -20.544 5.811 1 98.82 92 LYS A CA 1
ATOM 725 C C . LYS A 1 92 ? 6.591 -19.333 5.586 1 98.82 92 LYS A C 1
ATOM 727 O O . LYS A 1 92 ? 6.41 -18.512 6.487 1 98.82 92 LYS A O 1
ATOM 732 N N . PHE A 1 93 ? 6.077 -19.249 4.39 1 98.87 93 PHE A N 1
ATOM 733 C CA . PHE A 1 93 ? 4.92 -18.432 4.044 1 98.87 93 PHE A CA 1
ATOM 734 C C . PHE A 1 93 ? 3.672 -19.294 3.895 1 98.87 93 PHE A C 1
ATOM 736 O O . PHE A 1 93 ? 3.729 -20.383 3.319 1 98.87 93 PHE A O 1
ATOM 743 N N . ARG A 1 94 ? 2.66 -18.84 4.438 1 98.87 94 ARG A N 1
ATOM 744 C CA . ARG A 1 94 ? 1.353 -19.462 4.248 1 98.87 94 ARG A CA 1
ATOM 745 C C . ARG A 1 94 ? 0.395 -18.516 3.531 1 98.87 94 ARG A C 1
ATOM 747 O O . ARG A 1 94 ? 0.117 -17.419 4.02 1 98.87 94 ARG A O 1
ATOM 754 N N . VAL A 1 95 ? -0.083 -18.946 2.347 1 98.88 95 VAL A N 1
ATOM 755 C CA . VAL A 1 95 ? -1.054 -18.177 1.576 1 98.88 95 VAL A CA 1
ATOM 756 C C . VAL A 1 95 ? -2.43 -18.833 1.678 1 98.88 95 VAL A C 1
ATOM 758 O O . VAL A 1 95 ? -2.607 -19.984 1.274 1 98.88 95 VAL A O 1
ATOM 761 N N . LYS A 1 96 ? -3.328 -18.143 2.215 1 98.83 96 LYS A N 1
ATOM 762 C CA . LYS A 1 96 ? -4.704 -18.628 2.28 1 98.83 96 LYS A CA 1
ATOM 763 C C . LYS A 1 96 ? -5.527 -18.102 1.107 1 98.83 96 LYS A C 1
ATOM 765 O O . LYS A 1 96 ? -5.765 -16.897 1 1 98.83 96 LYS A O 1
ATOM 770 N N . LEU A 1 97 ? -5.995 -18.976 0.344 1 98.66 97 LEU A N 1
ATOM 771 C CA . LEU A 1 97 ? -6.702 -18.641 -0.888 1 98.66 97 LEU A CA 1
ATOM 772 C C . LEU A 1 97 ? -8.158 -18.29 -0.601 1 98.66 97 LEU A C 1
ATOM 774 O O . LEU A 1 97 ? -8.637 -18.479 0.519 1 98.66 97 LEU A O 1
ATOM 778 N N . PRO A 1 98 ? -8.88 -17.74 -1.599 1 97 98 PRO A N 1
ATOM 779 C CA . PRO A 1 98 ? -10.262 -17.303 -1.39 1 97 98 PRO A CA 1
ATOM 780 C C . PRO A 1 98 ? -11.176 -18.436 -0.929 1 97 98 PRO A C 1
ATOM 782 O O . PRO A 1 98 ? -12.139 -18.198 -0.195 1 97 98 PRO A O 1
ATOM 785 N N . ASP A 1 99 ? -10.882 -19.54 -1.343 1 97.3 99 ASP A N 1
ATOM 786 C CA . ASP A 1 99 ? -11.76 -20.654 -0.996 1 97.3 99 ASP A CA 1
ATOM 787 C C . ASP A 1 99 ? -11.302 -21.334 0.292 1 97.3 99 ASP A C 1
ATOM 789 O O . ASP A 1 99 ? -11.87 -22.349 0.7 1 97.3 99 ASP A O 1
ATOM 793 N N . GLY A 1 100 ? -10.205 -20.844 0.884 1 97.54 100 GLY A N 1
ATOM 794 C CA . GLY A 1 100 ? -9.758 -21.352 2.171 1 97.54 100 GLY A CA 1
ATOM 795 C C . GLY A 1 100 ? -8.564 -22.282 2.063 1 97.54 100 GLY A C 1
ATOM 796 O O . GLY A 1 100 ? -7.917 -22.589 3.067 1 97.54 100 GLY A O 1
ATOM 797 N N . HIS A 1 101 ? -8.276 -22.792 0.873 1 98.52 101 HIS A N 1
ATOM 798 C CA . HIS A 1 101 ? -7.091 -23.621 0.679 1 98.52 101 HIS A CA 1
ATOM 799 C C . HIS A 1 101 ? -5.822 -22.866 1.058 1 98.52 101 HIS A C 1
ATOM 801 O O . HIS A 1 101 ? -5.717 -21.661 0.82 1 98.52 101 HIS A O 1
ATOM 807 N N . GLU A 1 102 ? -4.827 -23.608 1.604 1 98.69 102 GLU A N 1
ATOM 808 C CA . GLU A 1 102 ? -3.571 -22.996 2.025 1 98.69 102 GLU A CA 1
ATOM 809 C C . GLU A 1 102 ? -2.401 -23.504 1.188 1 98.69 102 GLU A C 1
ATOM 811 O O . GLU A 1 102 ? -2.227 -24.713 1.024 1 98.69 102 GLU A O 1
ATOM 816 N N . VAL A 1 103 ? -1.725 -22.596 0.607 1 98.73 103 VAL A N 1
ATOM 817 C CA . VAL A 1 103 ? -0.461 -22.888 -0.061 1 98.73 103 VAL A CA 1
ATOM 818 C C . VAL A 1 103 ? 0.704 -22.527 0.858 1 98.73 103 VAL A C 1
ATOM 820 O O . VAL A 1 103 ? 0.831 -21.378 1.289 1 98.73 103 VAL A O 1
ATOM 823 N N . CYS A 1 104 ? 1.563 -23.497 1.179 1 98.65 104 CYS A N 1
ATOM 824 C CA . CYS A 1 104 ? 2.722 -23.261 2.033 1 98.65 104 CYS A CA 1
ATOM 825 C C . CYS A 1 104 ? 4.01 -23.27 1.218 1 98.65 104 CYS A C 1
ATOM 827 O O . CYS A 1 104 ? 4.181 -24.106 0.329 1 98.65 104 CYS A O 1
ATOM 829 N N . PHE A 1 105 ? 4.865 -22.322 1.459 1 98.86 105 PHE A N 1
ATOM 830 C CA . PHE A 1 105 ? 6.148 -22.195 0.779 1 98.86 105 PHE A CA 1
ATOM 831 C C . PHE A 1 105 ? 7.26 -21.885 1.774 1 98.86 105 PHE A C 1
ATOM 833 O O . PHE A 1 105 ? 7.126 -20.979 2.599 1 98.86 105 PHE A O 1
ATOM 840 N N . PRO A 1 106 ? 8.369 -22.591 1.688 1 98.71 106 PRO A N 1
ATOM 841 C CA . PRO A 1 106 ? 9.42 -22.383 2.686 1 98.71 106 PRO A CA 1
ATOM 842 C C . PRO A 1 106 ? 10.041 -20.99 2.608 1 98.71 106 PRO A C 1
ATOM 844 O O . PRO A 1 106 ? 10.216 -20.449 1.513 1 98.71 106 PRO A O 1
ATOM 847 N N . ASN A 1 107 ? 10.28 -20.421 3.754 1 98.56 107 ASN A N 1
ATOM 848 C CA . ASN A 1 107 ? 11.159 -19.259 3.837 1 98.56 107 ASN A CA 1
ATOM 849 C C . ASN A 1 107 ? 12.623 -19.649 3.652 1 98.56 107 ASN A C 1
ATOM 851 O O . ASN A 1 107 ? 13.398 -19.639 4.61 1 98.56 107 ASN A O 1
ATOM 855 N N . ARG A 1 108 ? 13.023 -19.905 2.475 1 97.81 108 ARG A N 1
ATOM 856 C CA . ARG A 1 108 ? 14.236 -20.621 2.094 1 97.81 108 ARG A CA 1
ATOM 857 C C . ARG A 1 108 ? 15.479 -19.904 2.609 1 97.81 108 ARG A C 1
ATOM 859 O O . ARG A 1 108 ? 16.463 -20.546 2.982 1 97.81 108 ARG A O 1
ATOM 866 N N . HIS A 1 109 ? 15.36 -18.653 2.627 1 96.8 109 HIS A N 1
ATOM 867 C CA . HIS A 1 109 ? 16.57 -17.896 2.925 1 96.8 109 HIS A CA 1
ATOM 868 C C . HIS A 1 109 ? 16.47 -17.209 4.283 1 96.8 109 HIS A C 1
ATOM 870 O O . HIS A 1 109 ? 17.209 -16.261 4.56 1 96.8 109 HIS A O 1
ATOM 876 N N . SER A 1 110 ? 15.535 -17.527 5.091 1 96.91 110 SER A N 1
ATOM 877 C CA . SER A 1 110 ? 15.371 -17.1 6.476 1 96.91 110 SER A CA 1
ATOM 878 C C . SER A 1 110 ? 15.25 -15.583 6.576 1 96.91 110 SER A C 1
ATOM 880 O O . SER A 1 110 ? 15.922 -14.954 7.396 1 96.91 110 SER A O 1
ATOM 882 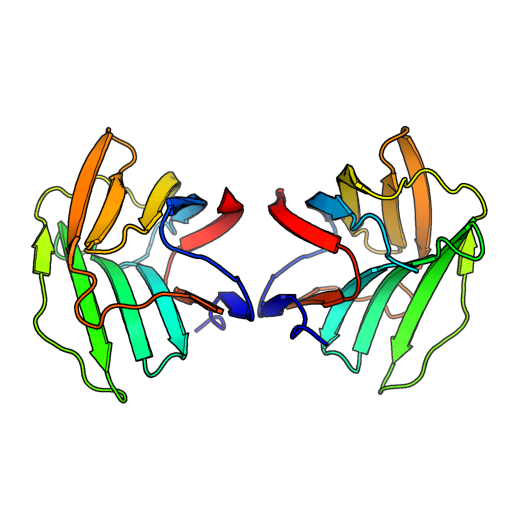N N . TYR A 1 111 ? 14.441 -15.111 5.716 1 97.4 111 TYR A N 1
ATOM 883 C CA . TYR A 1 111 ? 14.163 -13.68 5.788 1 97.4 111 TYR A CA 1
ATOM 884 C C . TYR A 1 111 ? 13.528 -13.315 7.125 1 97.4 111 TYR A C 1
ATOM 886 O O . TYR A 1 111 ? 12.647 -14.025 7.615 1 97.4 111 TYR A O 1
ATOM 894 N N . ARG A 1 112 ? 13.984 -12.208 7.657 1 97.67 112 ARG A N 1
ATOM 895 C CA . ARG A 1 112 ? 13.42 -11.74 8.92 1 97.67 112 ARG A CA 1
ATOM 896 C C . ARG A 1 112 ? 12.634 -10.448 8.723 1 97.67 112 ARG A C 1
ATOM 898 O O . ARG A 1 112 ? 11.979 -9.967 9.65 1 97.67 112 ARG A O 1
ATOM 905 N N . LYS A 1 113 ? 12.782 -9.969 7.584 1 97.81 113 LYS A N 1
ATOM 906 C CA . LYS A 1 113 ? 12.102 -8.721 7.247 1 97.81 113 LYS A CA 1
ATOM 907 C C . LYS A 1 113 ? 11.831 -8.632 5.748 1 97.81 113 LYS A C 1
ATOM 909 O O . LYS A 1 113 ? 12.707 -8.931 4.934 1 97.81 113 LYS A O 1
ATOM 914 N N . ILE A 1 114 ? 10.603 -8.326 5.398 1 98.64 114 ILE A N 1
ATOM 915 C CA . ILE A 1 114 ? 10.218 -8.053 4.018 1 98.64 114 ILE A CA 1
ATOM 916 C C . ILE A 1 114 ? 9.986 -6.555 3.833 1 98.64 114 ILE A C 1
ATOM 918 O O . ILE A 1 114 ? 9.111 -5.972 4.476 1 98.64 114 ILE A O 1
ATOM 922 N N . ASN A 1 115 ? 10.771 -5.928 2.937 1 98.09 115 ASN A N 1
ATOM 923 C CA . ASN A 1 115 ? 10.698 -4.477 2.8 1 98.09 115 ASN A CA 1
ATOM 924 C C . ASN A 1 115 ? 10.226 -4.068 1.408 1 98.09 115 ASN A C 1
ATOM 926 O O . ASN A 1 115 ? 10.072 -2.879 1.124 1 98.09 115 ASN A O 1
ATOM 930 N N . TYR A 1 116 ? 9.981 -5.027 0.614 1 98.68 116 TYR A N 1
ATOM 931 C CA . TYR A 1 116 ? 9.645 -4.762 -0.781 1 98.68 116 TYR A CA 1
ATOM 932 C C . TYR A 1 116 ? 8.494 -5.647 -1.243 1 98.68 116 TYR A C 1
ATOM 934 O O . TYR A 1 116 ? 8.475 -6.848 -0.963 1 98.68 116 TYR A O 1
ATOM 942 N N . MET A 1 117 ? 7.556 -5.047 -1.916 1 98.68 117 MET A N 1
ATOM 943 C CA . MET A 1 117 ? 6.473 -5.778 -2.569 1 98.68 117 MET A CA 1
ATOM 944 C C . MET A 1 117 ? 6.209 -5.227 -3.966 1 98.68 117 MET A C 1
ATOM 946 O O . MET A 1 117 ? 6.199 -4.011 -4.166 1 98.68 117 MET A O 1
ATOM 950 N N . ASN A 1 118 ? 5.901 -6.053 -4.887 1 98.02 118 ASN A N 1
ATOM 951 C CA . ASN A 1 118 ? 5.381 -5.591 -6.17 1 98.02 118 ASN A CA 1
ATOM 952 C C . ASN A 1 118 ? 4.332 -6.55 -6.727 1 98.02 118 ASN A C 1
ATOM 954 O O . ASN A 1 118 ? 4.303 -7.726 -6.361 1 98.02 118 ASN A O 1
ATOM 958 N N . ILE A 1 119 ? 3.512 -6.072 -7.437 1 98.63 119 ILE A N 1
ATOM 959 C CA . ILE A 1 119 ? 2.447 -6.811 -8.105 1 98.63 119 ILE A CA 1
ATOM 960 C C . ILE A 1 119 ? 2.558 -6.622 -9.617 1 98.63 119 ILE A C 1
ATOM 962 O O . ILE A 1 119 ? 2.619 -5.491 -10.104 1 98.63 119 ILE A O 1
ATOM 966 N N . MET A 1 120 ? 2.61 -7.726 -10.321 1 97.25 120 MET A N 1
ATOM 967 C CA . MET A 1 120 ? 2.729 -7.717 -11.776 1 97.25 120 MET A CA 1
ATOM 968 C C . MET A 1 120 ? 1.581 -8.486 -12.421 1 97.25 120 MET A C 1
ATOM 970 O O . MET A 1 120 ? 1.017 -9.396 -11.811 1 97.25 120 MET A O 1
ATOM 974 N N . GLY A 1 121 ? 1.298 -8.06 -13.649 1 97.22 121 GLY A N 1
ATOM 975 C CA . GLY A 1 121 ? 0.298 -8.794 -14.408 1 97.22 121 GLY A CA 1
ATOM 976 C C . GLY A 1 121 ? -1.11 -8.268 -14.204 1 97.22 121 GLY A C 1
ATOM 977 O O . GLY A 1 121 ? -1.31 -7.064 -14.031 1 97.22 121 GLY A O 1
ATOM 978 N N . GLY A 1 122 ? -2.081 -9.185 -14.35 1 97.46 122 GLY A N 1
ATOM 979 C CA . GLY A 1 122 ? -3.47 -8.761 -14.433 1 97.46 122 GLY A CA 1
ATOM 980 C C . GLY A 1 122 ? -4.155 -8.695 -13.082 1 97.46 122 GLY A C 1
ATOM 981 O O . GLY A 1 122 ? -5.257 -9.22 -12.912 1 97.46 122 GLY A O 1
ATOM 982 N N . PHE A 1 123 ? -3.576 -8.095 -12.128 1 98.27 123 PHE A N 1
ATOM 983 C CA . PHE A 1 123 ? -4.157 -7.909 -10.804 1 98.27 123 PHE A CA 1
ATOM 984 C C . PHE A 1 123 ? -4.034 -6.456 -10.358 1 98.27 123 PHE A C 1
ATOM 986 O O . PHE A 1 123 ? -2.926 -5.933 -10.227 1 98.27 123 PHE A O 1
ATOM 993 N N . LYS A 1 124 ? -5.098 -5.834 -10.223 1 97.55 124 LYS A N 1
ATOM 994 C CA . LYS A 1 124 ? -5.128 -4.469 -9.706 1 97.55 124 LYS A CA 1
ATOM 995 C C . LYS A 1 124 ? -5.494 -4.45 -8.225 1 97.55 124 LYS A C 1
ATOM 997 O O . LYS A 1 124 ? -6.643 -4.707 -7.86 1 97.55 124 LYS A O 1
ATOM 1002 N N . ILE A 1 125 ? -4.543 -4.09 -7.446 1 98.08 125 ILE A N 1
ATOM 1003 C CA . ILE A 1 125 ? -4.773 -4.059 -6.005 1 98.08 125 ILE A CA 1
ATOM 1004 C C . ILE A 1 125 ? -5.683 -2.884 -5.653 1 98.08 125 ILE A C 1
ATOM 1006 O O . ILE A 1 125 ? -5.537 -1.791 -6.205 1 98.08 125 ILE A O 1
ATOM 1010 N N . THR A 1 126 ? -6.59 -3.104 -4.761 1 97.84 126 THR A N 1
ATOM 1011 C CA . THR A 1 126 ? -7.471 -2.04 -4.293 1 97.84 126 THR A CA 1
ATOM 1012 C C . THR A 1 126 ? -7.263 -1.781 -2.804 1 97.84 126 THR A C 1
ATOM 1014 O O . THR A 1 126 ? -7.6 -0.707 -2.301 1 97.84 126 THR A O 1
ATOM 1017 N N . SER A 1 127 ? -6.765 -2.781 -2.099 1 98.07 127 SER A N 1
ATOM 1018 C CA . SER A 1 127 ? -6.5 -2.565 -0.68 1 98.07 127 SER A CA 1
ATOM 1019 C C . SER A 1 127 ? -5.481 -3.567 -0.149 1 98.07 127 SER A C 1
ATOM 1021 O O . SER A 1 127 ? -5.339 -4.664 -0.693 1 98.07 127 SER A O 1
ATOM 1023 N N . PHE A 1 128 ? -4.806 -3.1 0.844 1 97.69 128 PHE A N 1
ATOM 1024 C CA . PHE A 1 128 ? -4.062 -4.057 1.655 1 97.69 128 PHE A CA 1
ATOM 1025 C C . PHE A 1 128 ? -4.157 -3.703 3.134 1 97.69 128 PHE A C 1
ATOM 1027 O O . PHE A 1 128 ? -4.494 -2.571 3.486 1 97.69 128 PHE A O 1
ATOM 1034 N N . LYS A 1 129 ? -3.856 -4.697 3.967 1 98.48 129 LYS A N 1
ATOM 1035 C CA . LYS A 1 129 ? -3.761 -4.56 5.417 1 98.48 129 LYS A CA 1
ATOM 1036 C C . LYS A 1 129 ? -2.619 -5.405 5.975 1 98.48 129 LYS A C 1
ATOM 1038 O O . LYS A 1 129 ? -2.531 -6.602 5.694 1 98.48 129 LYS A O 1
ATOM 1043 N N . LEU A 1 130 ? -1.767 -4.74 6.661 1 98.41 130 LEU A N 1
ATOM 1044 C CA . LEU A 1 130 ? -0.662 -5.431 7.318 1 98.41 130 LEU A CA 1
ATOM 1045 C C . LEU A 1 130 ? -0.855 -5.451 8.83 1 98.41 130 LEU A C 1
ATOM 1047 O O . LEU A 1 130 ? -1.064 -4.404 9.448 1 98.41 130 LEU A O 1
ATOM 1051 N N . SER A 1 131 ? -0.871 -6.607 9.424 1 95.96 131 SER A N 1
ATOM 1052 C CA . SER A 1 131 ? -1.114 -6.748 10.856 1 95.96 131 SER A CA 1
ATOM 1053 C C . SER A 1 131 ? -0.183 -7.785 11.475 1 95.96 131 SER A C 1
ATOM 1055 O O . SER A 1 131 ? 0.286 -8.694 10.788 1 95.96 131 SER A O 1
ATOM 1057 N N . MET B 1 1 ? 17.021 7.775 10.477 1 56.36 1 MET B N 1
ATOM 1058 C CA . MET B 1 1 ? 15.577 7.807 10.263 1 56.36 1 MET B CA 1
ATOM 1059 C C . MET B 1 1 ? 15.127 6.623 9.413 1 56.36 1 MET B C 1
ATOM 1061 O O . MET B 1 1 ? 15.871 6.154 8.55 1 56.36 1 MET B O 1
ATOM 1065 N N . ALA B 1 2 ? 14.013 5.964 9.892 1 73.88 2 ALA B N 1
ATOM 1066 C CA . ALA B 1 2 ? 13.498 4.835 9.12 1 73.88 2 ALA B CA 1
ATOM 1067 C C . ALA B 1 2 ? 13.118 5.266 7.707 1 73.88 2 ALA B C 1
ATOM 1069 O O . ALA B 1 2 ? 12.68 6.399 7.492 1 73.88 2 ALA B O 1
ATOM 1070 N N . ASP B 1 3 ? 13.501 4.51 6.67 1 90.67 3 ASP B N 1
ATOM 1071 C CA . ASP B 1 3 ? 13.13 4.815 5.292 1 90.67 3 ASP B CA 1
ATOM 1072 C C . ASP B 1 3 ? 11.617 4.956 5.149 1 90.67 3 ASP B C 1
ATOM 1074 O O . ASP B 1 3 ? 10.857 4.208 5.768 1 90.67 3 ASP B O 1
ATOM 1078 N N . PRO B 1 4 ? 11.248 6 4.442 1 94.26 4 PRO B N 1
ATOM 1079 C CA . PRO B 1 4 ? 9.811 6.244 4.296 1 94.26 4 PRO B CA 1
ATOM 1080 C C . PRO B 1 4 ? 9.089 5.106 3.578 1 94.26 4 PRO B C 1
ATOM 1082 O O . PRO B 1 4 ? 9.653 4.487 2.672 1 94.26 4 PRO B O 1
ATOM 1085 N N . PHE B 1 5 ? 7.88 4.849 4.006 1 98.02 5 PHE B N 1
ATOM 1086 C CA . PHE B 1 5 ? 6.968 3.994 3.255 1 98.02 5 PHE B CA 1
ATOM 1087 C C . PHE B 1 5 ? 6.598 4.637 1.923 1 98.02 5 PHE B C 1
ATOM 1089 O O . PHE B 1 5 ? 6.234 5.814 1.875 1 98.02 5 PHE B O 1
ATOM 1096 N N . GLU B 1 6 ? 6.698 3.821 0.807 1 98.49 6 GLU B N 1
ATOM 1097 C CA . GLU B 1 6 ? 6.415 4.388 -0.508 1 98.49 6 GLU B CA 1
ATOM 1098 C C . GLU B 1 6 ? 5.584 3.429 -1.356 1 98.49 6 GLU B C 1
ATOM 1100 O O . GLU B 1 6 ? 5.79 2.214 -1.31 1 98.49 6 GLU B O 1
ATOM 1105 N N . ILE B 1 7 ? 4.731 4.005 -2.087 1 98.5 7 ILE B N 1
ATOM 1106 C CA . ILE B 1 7 ? 4.015 3.285 -3.135 1 98.5 7 ILE B CA 1
ATOM 1107 C C . ILE B 1 7 ? 4.333 3.902 -4.495 1 98.5 7 ILE B C 1
ATOM 1109 O O . ILE B 1 7 ? 4.245 5.12 -4.667 1 98.5 7 ILE B O 1
ATOM 1113 N N . LEU B 1 8 ? 4.708 3.039 -5.406 1 98.18 8 LEU B N 1
ATOM 1114 C CA . LEU B 1 8 ? 4.888 3.433 -6.799 1 98.18 8 LEU B CA 1
ATOM 1115 C C . LEU B 1 8 ? 3.769 2.873 -7.671 1 98.18 8 LEU B C 1
ATOM 1117 O O . LEU B 1 8 ? 3.289 1.762 -7.435 1 98.18 8 LEU B O 1
ATOM 1121 N N . ASN B 1 9 ? 3.345 3.698 -8.676 1 97.56 9 ASN B N 1
ATOM 1122 C CA . ASN B 1 9 ? 2.311 3.338 -9.641 1 97.56 9 ASN B CA 1
ATOM 1123 C C . ASN B 1 9 ? 0.973 3.073 -8.957 1 97.56 9 ASN B C 1
ATOM 1125 O O . ASN B 1 9 ? 0.332 2.053 -9.213 1 97.56 9 ASN B O 1
ATOM 1129 N N . LEU B 1 10 ? 0.586 3.972 -8.063 1 97.55 10 LEU B N 1
ATOM 1130 C CA . LEU B 1 10 ? -0.647 3.931 -7.285 1 97.55 10 LEU B CA 1
ATOM 1131 C C . LEU B 1 10 ? -1.867 4.022 -8.194 1 97.55 10 LEU B C 1
ATOM 1133 O O . LEU B 1 10 ? -2.909 3.43 -7.903 1 97.55 10 LEU B O 1
ATOM 1137 N N . ASP B 1 11 ? -1.831 4.789 -9.301 1 97.01 11 ASP B N 1
ATOM 1138 C CA . ASP B 1 11 ? -2.868 4.953 -10.314 1 97.01 11 ASP B CA 1
ATOM 1139 C C . ASP B 1 11 ? -4.149 5.518 -9.703 1 97.01 11 ASP B C 1
ATOM 1141 O O . ASP B 1 11 ? -5.235 4.975 -9.913 1 97.01 11 ASP B O 1
ATOM 1145 N N . MET B 1 12 ? -4.039 6.588 -8.951 1 98.34 12 MET B N 1
ATOM 1146 C CA . MET B 1 12 ? -5.181 7.316 -8.407 1 98.34 12 MET B CA 1
ATOM 1147 C C . MET B 1 12 ? -5.613 8.435 -9.349 1 98.34 12 MET B C 1
ATOM 1149 O O . MET B 1 12 ? -4.775 9.188 -9.849 1 98.34 12 MET B O 1
ATOM 1153 N N . LYS B 1 13 ? -6.899 8.511 -9.553 1 98.44 13 LYS B N 1
ATOM 1154 C CA . LYS B 1 13 ? -7.461 9.501 -10.468 1 98.44 13 LYS B CA 1
ATOM 1155 C C . LYS B 1 13 ? -8.601 10.274 -9.809 1 98.44 13 LYS B C 1
ATOM 1157 O O . LYS B 1 13 ? -9.131 9.851 -8.78 1 98.44 13 LYS B O 1
ATOM 1162 N N . PRO B 1 14 ? -8.91 11.498 -10.422 1 98.5 14 PRO B N 1
ATOM 1163 C CA . PRO B 1 14 ? -10.061 12.217 -9.87 1 98.5 14 PRO B CA 1
ATOM 1164 C C . PRO B 1 14 ? -11.301 11.336 -9.741 1 98.5 14 PRO B C 1
ATOM 1166 O O . PRO B 1 14 ? -11.618 10.571 -10.656 1 98.5 14 PRO B O 1
ATOM 1169 N N . GLY B 1 15 ? -11.891 11.44 -8.654 1 98.35 15 GLY B N 1
ATOM 1170 C CA . GLY B 1 15 ? -13.03 10.59 -8.347 1 98.35 15 GLY B CA 1
ATOM 1171 C C . GLY B 1 15 ? -12.691 9.462 -7.39 1 98.35 15 GLY B C 1
ATOM 1172 O O . GLY B 1 15 ? -13.584 8.869 -6.781 1 98.35 15 GLY B O 1
ATOM 1173 N N . ASN B 1 16 ? -11.438 9.158 -7.26 1 98.71 16 ASN B N 1
ATOM 1174 C CA . ASN B 1 16 ? -11.013 8.105 -6.343 1 98.71 16 ASN B CA 1
ATOM 1175 C C . ASN B 1 16 ? -10.9 8.621 -4.911 1 98.71 16 ASN B C 1
ATOM 1177 O O . ASN B 1 16 ? -10.706 9.818 -4.691 1 98.71 16 ASN B O 1
ATOM 1181 N N . THR B 1 17 ? -11.059 7.729 -3.984 1 98.8 17 THR B N 1
ATOM 1182 C CA . THR B 1 17 ? -10.839 7.953 -2.559 1 98.8 17 THR B CA 1
ATOM 1183 C C . THR B 1 17 ? -9.794 6.984 -2.015 1 98.8 17 THR B C 1
ATOM 1185 O O . THR B 1 17 ? -9.82 5.792 -2.33 1 98.8 17 THR B O 1
ATOM 1188 N N . LEU B 1 18 ? -8.917 7.538 -1.301 1 98.8 18 LEU B N 1
ATOM 1189 C CA . LEU B 1 18 ? -7.905 6.761 -0.594 1 98.8 18 LEU B CA 1
ATOM 1190 C C . LEU B 1 18 ? -8.186 6.738 0.905 1 98.8 18 LEU B C 1
ATOM 1192 O O . LEU B 1 18 ? -8.158 7.781 1.562 1 98.8 18 LEU B O 1
ATOM 1196 N N . LYS B 1 19 ? -8.48 5.587 1.432 1 98.75 19 LYS B N 1
ATOM 1197 C CA . LYS B 1 19 ? -8.641 5.394 2.87 1 98.75 19 LYS B CA 1
ATOM 1198 C C . LYS B 1 19 ? -7.348 4.889 3.505 1 98.75 19 LYS B C 1
ATOM 1200 O O . LYS B 1 19 ? -6.754 3.92 3.029 1 98.75 19 LYS B O 1
ATOM 1205 N N . ILE B 1 20 ? -6.971 5.52 4.533 1 98.55 20 ILE B N 1
ATOM 1206 C CA . ILE B 1 20 ? -5.698 5.199 5.168 1 98.55 20 ILE B CA 1
ATOM 1207 C C . ILE B 1 20 ? -5.917 4.923 6.654 1 98.55 20 ILE B C 1
ATOM 1209 O O . ILE B 1 20 ? -6.629 5.668 7.332 1 98.55 20 ILE B O 1
ATOM 1213 N N . LYS B 1 21 ? -5.377 3.889 7.148 1 98.57 21 LYS B N 1
ATOM 1214 C CA . LYS B 1 21 ? -5.331 3.578 8.573 1 98.57 21 LYS B CA 1
ATOM 1215 C C . LYS B 1 21 ? -3.895 3.356 9.041 1 98.57 21 LYS B C 1
ATOM 1217 O O . LYS B 1 21 ? -3.098 2.73 8.339 1 98.57 21 LYS B O 1
ATOM 1222 N N . GLY B 1 22 ? -3.594 3.839 10.182 1 98.32 22 GLY B N 1
ATOM 1223 C CA . GLY B 1 22 ? -2.257 3.659 10.725 1 98.32 22 GLY B CA 1
ATOM 1224 C C . GLY B 1 22 ? -2.134 4.105 12.169 1 98.32 22 GLY B C 1
ATOM 1225 O O . GLY B 1 22 ? -3.121 4.514 12.784 1 98.32 22 GLY B O 1
ATOM 1226 N N . LYS B 1 23 ? -0.97 3.958 12.68 1 98.32 23 LYS B N 1
ATOM 1227 C CA . LYS B 1 23 ? -0.659 4.32 14.06 1 98.32 23 LYS B CA 1
ATOM 1228 C C . LYS B 1 23 ? 0.281 5.521 14.115 1 98.32 23 LYS B C 1
ATOM 1230 O O . LYS B 1 23 ? 1.289 5.56 13.406 1 98.32 23 LYS B O 1
ATOM 1235 N N . ILE B 1 24 ? -0.091 6.465 14.973 1 98.59 24 ILE B N 1
ATOM 1236 C CA . ILE B 1 24 ? 0.764 7.625 15.198 1 98.59 24 ILE B CA 1
ATOM 1237 C C . ILE B 1 24 ? 1.689 7.363 16.384 1 98.59 24 ILE B C 1
ATOM 1239 O O . ILE B 1 24 ? 1.234 6.962 17.458 1 98.59 24 ILE B O 1
ATOM 1243 N N . SER B 1 25 ? 2.929 7.592 16.165 1 98.11 25 SER B N 1
ATOM 1244 C CA . SER B 1 25 ? 3.912 7.354 17.217 1 98.11 25 SER B CA 1
ATOM 1245 C C . SER B 1 25 ? 3.678 8.274 18.41 1 98.11 25 SER B C 1
ATOM 1247 O O . SER B 1 25 ? 3.331 9.445 18.239 1 98.11 25 SER B O 1
ATOM 1249 N N . ALA B 1 26 ? 3.991 7.806 19.573 1 98.03 26 ALA B N 1
ATOM 1250 C CA . ALA B 1 26 ? 3.755 8.546 20.81 1 98.03 26 ALA B CA 1
ATOM 1251 C C . ALA B 1 26 ? 4.681 9.755 20.911 1 98.03 26 ALA B C 1
ATOM 1253 O O . ALA B 1 26 ? 4.346 10.749 21.559 1 98.03 26 ALA B O 1
ATOM 1254 N N . ASP B 1 27 ? 5.825 9.704 20.276 1 96.91 27 ASP B N 1
ATOM 1255 C CA . ASP B 1 27 ? 6.825 10.75 20.468 1 96.91 27 ASP B CA 1
ATOM 1256 C C . ASP B 1 27 ? 7.035 11.551 19.185 1 96.91 27 ASP B C 1
ATOM 1258 O O . ASP B 1 27 ? 8.019 12.283 19.058 1 96.91 27 ASP B O 1
ATOM 1262 N N . THR B 1 28 ? 6.083 11.522 18.341 1 97.59 28 THR B N 1
ATOM 1263 C CA . THR B 1 28 ? 6.322 12.135 17.039 1 97.59 28 THR B CA 1
ATOM 1264 C C . THR B 1 28 ? 6.072 13.64 17.095 1 97.59 28 THR B C 1
ATOM 1266 O O . THR B 1 28 ? 5.226 14.106 17.861 1 97.59 28 THR B O 1
ATOM 1269 N N . SER B 1 29 ? 6.807 14.354 16.306 1 97.89 29 SER B N 1
ATOM 1270 C CA . SER B 1 29 ? 6.528 15.773 16.109 1 97.89 29 SER B CA 1
ATOM 1271 C C . SER B 1 29 ? 5.52 15.987 14.984 1 97.89 29 SER B C 1
ATOM 1273 O O . SER B 1 29 ? 4.965 17.079 14.841 1 97.89 29 SER B O 1
ATOM 1275 N N . GLY B 1 30 ? 5.305 14.954 14.189 1 98.02 30 GLY B N 1
ATOM 1276 C CA . GLY B 1 30 ? 4.396 15.041 13.057 1 98.02 30 GLY B CA 1
ATOM 1277 C C . GLY B 1 30 ? 4.602 13.935 12.04 1 98.02 30 GLY B C 1
ATOM 1278 O O . GLY B 1 30 ? 5.426 13.041 12.245 1 98.02 30 GLY B O 1
ATOM 1279 N N . PHE B 1 31 ? 3.781 13.978 10.988 1 98.5 31 PHE B N 1
ATOM 1280 C CA . PHE B 1 31 ? 3.913 13.075 9.851 1 98.5 31 PHE B CA 1
ATOM 1281 C C . PHE B 1 31 ? 3.405 13.734 8.574 1 98.5 31 PHE B C 1
ATOM 1283 O O . PHE B 1 31 ? 2.819 14.818 8.619 1 98.5 31 PHE B O 1
ATOM 1290 N N . SER B 1 32 ? 3.716 13.14 7.473 1 98.62 32 SER B N 1
ATOM 1291 C CA . SER B 1 32 ? 3.192 13.66 6.214 1 98.62 32 SER B CA 1
ATOM 1292 C C . SER B 1 32 ? 2.792 12.53 5.272 1 98.62 32 SER B C 1
ATOM 1294 O O . SER B 1 32 ? 3.426 11.473 5.258 1 98.62 32 SER B O 1
ATOM 1296 N N . ILE B 1 33 ? 1.749 12.729 4.599 1 98.77 33 ILE B N 1
ATOM 1297 C CA . ILE B 1 33 ? 1.336 11.927 3.452 1 98.77 33 ILE B CA 1
ATOM 1298 C C . ILE B 1 33 ? 1.482 12.746 2.171 1 98.77 33 ILE B C 1
ATOM 1300 O O . ILE B 1 33 ? 0.868 13.806 2.031 1 98.77 33 ILE B O 1
ATOM 1304 N N . ASN B 1 34 ? 2.29 12.25 1.318 1 98.83 34 ASN B N 1
ATOM 1305 C CA . ASN B 1 34 ? 2.591 12.952 0.074 1 98.83 34 ASN B CA 1
ATOM 1306 C C . ASN B 1 34 ? 2.037 12.208 -1.137 1 98.83 34 ASN B C 1
ATOM 1308 O O . ASN B 1 34 ? 2.285 11.013 -1.304 1 98.83 34 ASN B O 1
ATOM 1312 N N . LEU B 1 35 ? 1.255 12.91 -1.92 1 98.86 35 LEU B N 1
ATOM 1313 C CA . LEU B 1 35 ? 0.681 12.374 -3.149 1 98.86 35 LEU B CA 1
ATOM 1314 C C . LEU B 1 35 ? 1.134 13.182 -4.36 1 98.86 35 LEU B C 1
ATOM 1316 O O . LEU B 1 35 ? 1.069 14.414 -4.349 1 98.86 35 LEU B O 1
ATOM 1320 N N . GLY B 1 36 ? 1.658 12.504 -5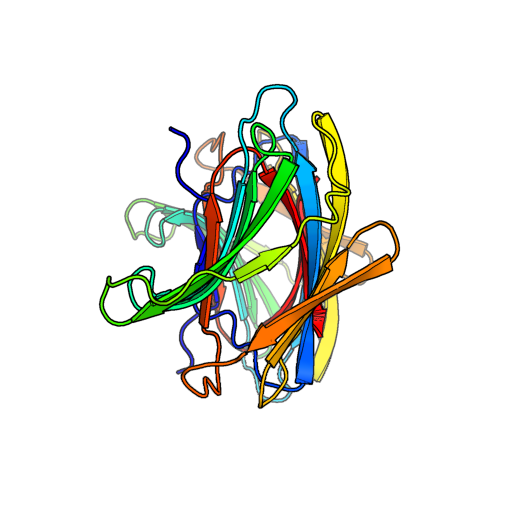.347 1 98.75 36 GLY B N 1
ATOM 1321 C CA . GLY B 1 36 ? 2.078 13.21 -6.547 1 98.75 36 GLY B CA 1
ATOM 1322 C C . GLY B 1 36 ? 2.625 12.288 -7.621 1 98.75 36 GLY B C 1
ATOM 1323 O O . GLY B 1 36 ? 2.184 11.144 -7.749 1 98.75 36 GLY B O 1
ATOM 1324 N N . SER B 1 37 ? 3.498 12.768 -8.467 1 98.16 37 SER B N 1
ATOM 1325 C CA . SER B 1 37 ? 4.128 11.955 -9.502 1 98.16 37 SER B CA 1
ATOM 1326 C C . SER B 1 37 ? 5.517 11.493 -9.074 1 98.16 37 SER B C 1
ATOM 1328 O O . SER B 1 37 ? 6.064 10.545 -9.641 1 98.16 37 SER B O 1
ATOM 1330 N N . SER B 1 38 ? 6.089 12.187 -8.182 1 97.41 38 SER B N 1
ATOM 1331 C CA . SER B 1 38 ? 7.391 11.912 -7.581 1 97.41 38 SER B CA 1
ATOM 1332 C C . SER B 1 38 ? 7.601 12.737 -6.316 1 97.41 38 SER B C 1
ATOM 1334 O O . SER B 1 38 ? 6.744 13.542 -5.944 1 97.41 38 SER B O 1
ATOM 1336 N N . LEU B 1 39 ? 8.705 12.498 -5.657 1 95.79 39 LEU B N 1
ATOM 1337 C CA . LEU B 1 39 ? 9.04 13.266 -4.463 1 95.79 39 LEU B CA 1
ATOM 1338 C C . LEU B 1 39 ? 9.231 14.741 -4.801 1 95.79 39 LEU B C 1
ATOM 1340 O O . LEU B 1 39 ? 9.047 15.607 -3.943 1 95.79 39 LEU B O 1
ATOM 1344 N N . GLN B 1 40 ? 9.585 15.031 -6.074 1 97.89 40 GLN B N 1
ATOM 1345 C CA . GLN B 1 40 ? 9.875 16.406 -6.467 1 97.89 40 GLN B CA 1
ATOM 1346 C C . GLN B 1 40 ? 8.613 17.121 -6.941 1 97.89 40 GLN B C 1
ATOM 1348 O O . GLN B 1 40 ? 8.602 18.346 -7.08 1 97.89 40 GLN B O 1
ATOM 1353 N N . ASP B 1 41 ? 7.639 16.361 -7.296 1 98.54 41 ASP B N 1
ATOM 1354 C CA . ASP B 1 41 ? 6.381 16.896 -7.807 1 98.54 41 ASP B CA 1
ATOM 1355 C C . ASP B 1 41 ? 5.19 16.327 -7.04 1 98.54 41 ASP B C 1
ATOM 1357 O O . ASP B 1 41 ? 4.684 15.255 -7.375 1 98.54 41 ASP B O 1
ATOM 1361 N N . LEU B 1 42 ? 4.753 17.089 -6.033 1 98.8 42 LEU B N 1
ATOM 1362 C CA . LEU B 1 42 ? 3.676 16.671 -5.142 1 98.8 42 LEU B CA 1
ATOM 1363 C C . LEU B 1 42 ? 2.415 17.492 -5.39 1 98.8 42 LEU B C 1
ATOM 1365 O O . LEU B 1 42 ? 2.459 18.724 -5.378 1 98.8 42 LEU B O 1
ATOM 1369 N N . ALA B 1 43 ? 1.335 16.82 -5.618 1 98.86 43 ALA B N 1
ATOM 1370 C CA . ALA B 1 43 ? 0.031 17.467 -5.74 1 98.86 43 ALA B CA 1
ATOM 1371 C C . ALA B 1 43 ? -0.517 17.859 -4.371 1 98.86 43 ALA B C 1
ATOM 1373 O O . ALA B 1 43 ? -1.167 18.898 -4.23 1 98.86 43 ALA B O 1
ATOM 1374 N N . LEU B 1 44 ? -0.228 17.059 -3.378 1 98.92 44 LEU B N 1
ATOM 1375 C CA . LEU B 1 44 ? -0.676 17.29 -2.009 1 98.92 44 LEU B CA 1
ATOM 1376 C C . LEU B 1 44 ? 0.374 16.821 -1.007 1 98.92 44 LEU B C 1
ATOM 1378 O O . LEU B 1 44 ? 0.799 15.664 -1.043 1 98.92 44 LEU B O 1
ATOM 1382 N N . HIS B 1 45 ? 0.805 17.664 -0.277 1 98.89 45 HIS B N 1
ATOM 1383 C CA . HIS B 1 45 ? 1.524 17.43 0.97 1 98.89 45 HIS B CA 1
ATOM 1384 C C . HIS B 1 45 ? 0.628 17.681 2.178 1 98.89 45 HIS B C 1
ATOM 1386 O O . HIS B 1 45 ? 0.212 18.816 2.423 1 98.89 45 HIS B O 1
ATOM 1392 N N . PHE B 1 46 ? 0.269 16.651 2.814 1 98.92 46 PHE B N 1
ATOM 1393 C CA . PHE B 1 46 ? -0.562 16.712 4.011 1 98.92 46 PHE B CA 1
ATOM 1394 C C . PHE B 1 46 ? 0.268 16.441 5.26 1 98.92 46 PHE B C 1
ATOM 1396 O O . PHE B 1 46 ? 0.768 15.33 5.451 1 98.92 46 PHE B O 1
ATOM 1403 N N . ASN B 1 47 ? 0.265 17.475 6.166 1 98.8 47 ASN B N 1
ATOM 1404 C CA . ASN B 1 47 ? 1.289 17.423 7.204 1 98.8 47 ASN B CA 1
ATOM 1405 C C . ASN B 1 47 ? 0.751 17.908 8.547 1 98.8 47 ASN B C 1
ATOM 1407 O O . ASN B 1 47 ? 0.876 19.087 8.882 1 98.8 47 ASN B O 1
ATOM 1411 N N . PRO B 1 48 ? 0.185 17.017 9.344 1 98.76 48 PRO B N 1
ATOM 1412 C CA . PRO B 1 48 ? -0.095 17.347 10.743 1 98.76 48 PRO B CA 1
ATOM 1413 C C . PRO B 1 48 ? 1.175 17.577 11.56 1 98.76 48 PRO B C 1
ATOM 1415 O O . PRO B 1 48 ? 2.081 16.74 11.548 1 98.76 48 PRO B O 1
ATOM 1418 N N . ARG B 1 49 ? 1.214 18.677 12.204 1 98.52 49 ARG B N 1
ATOM 1419 C CA . ARG B 1 49 ? 2.34 19.044 13.057 1 98.52 49 ARG B CA 1
ATOM 1420 C C . ARG B 1 49 ? 1.903 19.178 14.512 1 98.52 49 ARG B C 1
ATOM 1422 O O . ARG B 1 49 ? 1.193 20.121 14.868 1 98.52 49 ARG B O 1
ATOM 1429 N N . PHE B 1 50 ? 2.378 18.319 15.318 1 98.2 50 PHE B N 1
ATOM 1430 C CA . PHE B 1 50 ? 1.883 18.23 16.686 1 98.2 50 PHE B CA 1
ATOM 1431 C C . PHE B 1 50 ? 2.418 19.38 17.531 1 98.2 50 PHE B C 1
ATOM 1433 O O . PHE B 1 50 ? 1.732 19.868 18.431 1 98.2 50 PHE B O 1
ATOM 1440 N N . ASN B 1 51 ? 3.55 19.782 17.233 1 97.5 51 ASN B N 1
ATOM 1441 C CA . ASN B 1 51 ? 4.139 20.85 18.033 1 97.5 51 ASN B CA 1
ATOM 1442 C C . ASN B 1 51 ? 3.449 22.187 17.78 1 97.5 51 ASN B C 1
ATOM 1444 O O . ASN B 1 51 ? 3.492 23.083 18.625 1 97.5 51 ASN B O 1
ATOM 1448 N N . GLU B 1 52 ? 2.768 22.329 16.626 1 97.64 52 GLU B N 1
ATOM 1449 C CA . GLU B 1 52 ? 2.067 23.554 16.254 1 97.64 52 GLU B CA 1
ATOM 1450 C C . GLU B 1 52 ? 0.554 23.369 16.327 1 97.64 52 GLU B C 1
ATOM 1452 O O . GLU B 1 52 ? -0.201 24.338 16.224 1 97.64 52 GLU B O 1
ATOM 1457 N N . SER B 1 53 ? 0.182 22.083 16.475 1 97.58 53 SER B N 1
ATOM 1458 C CA . SER B 1 53 ? -1.238 21.748 16.457 1 97.58 53 SER B CA 1
ATOM 1459 C C . SER B 1 53 ? -1.926 22.321 15.223 1 97.58 53 SER B C 1
ATOM 1461 O O . SER B 1 53 ? -2.954 22.991 15.334 1 97.58 53 SER B O 1
ATOM 1463 N N . VAL B 1 54 ? -1.329 22.1 14.13 1 98.64 54 VAL B N 1
ATOM 1464 C CA . VAL B 1 54 ? -1.854 22.596 12.862 1 98.64 54 VAL B CA 1
ATOM 1465 C C . VAL B 1 54 ? -1.65 21.545 11.772 1 98.64 54 VAL B C 1
ATOM 1467 O O . VAL B 1 54 ? -0.748 20.709 11.868 1 98.64 54 VAL B O 1
ATOM 1470 N N . ILE B 1 55 ? -2.49 21.584 10.78 1 98.84 55 ILE B N 1
ATOM 1471 C CA . ILE B 1 55 ? -2.285 20.802 9.566 1 98.84 55 ILE B CA 1
ATOM 1472 C C . ILE B 1 55 ? -1.807 21.714 8.439 1 98.84 55 ILE B C 1
ATOM 1474 O O . ILE B 1 55 ? -2.486 22.68 8.083 1 98.84 55 ILE B O 1
ATOM 1478 N N . VAL B 1 56 ? -0.688 21.442 7.964 1 98.83 56 VAL B N 1
ATOM 1479 C CA . VAL B 1 56 ? -0.134 22.205 6.851 1 98.83 56 VAL B CA 1
ATOM 1480 C C . VAL B 1 56 ? -0.293 21.416 5.553 1 98.83 56 VAL B C 1
ATOM 1482 O O . VAL B 1 56 ? 0.083 20.243 5.483 1 98.83 56 VAL B O 1
ATOM 1485 N N . CYS B 1 57 ? -0.906 22.038 4.529 1 98.87 57 CYS B N 1
ATOM 1486 C CA . CYS B 1 57 ? -0.981 21.482 3.182 1 98.87 57 CYS B CA 1
ATOM 1487 C C . CYS B 1 57 ? -0.184 22.329 2.198 1 98.87 57 CYS B C 1
ATOM 1489 O O . CYS B 1 57 ? -0.08 23.546 2.361 1 98.87 57 CYS B O 1
ATOM 1491 N N . ASN B 1 58 ? 0.34 21.65 1.296 1 98.82 58 ASN B N 1
ATOM 1492 C CA . ASN B 1 58 ? 1.115 22.333 0.266 1 98.82 58 ASN B CA 1
ATOM 1493 C C . ASN B 1 58 ? 1.248 21.482 -0.994 1 98.82 58 ASN B C 1
ATOM 1495 O O . ASN B 1 58 ? 0.763 20.351 -1.037 1 98.82 58 ASN B O 1
ATOM 1499 N N . SER B 1 59 ? 1.752 21.977 -2.022 1 98.83 59 SER B N 1
ATOM 1500 C CA . SER B 1 59 ? 2.187 21.273 -3.224 1 98.83 59 SER B CA 1
ATOM 1501 C C . SER B 1 59 ? 3.641 21.591 -3.555 1 98.83 59 SER B C 1
ATOM 1503 O O . SER B 1 59 ? 4.223 22.521 -2.992 1 98.83 59 SER B O 1
ATOM 1505 N N . LYS B 1 60 ? 4.219 20.775 -4.253 1 98.7 60 LYS B N 1
ATOM 1506 C CA . LYS B 1 60 ? 5.609 20.931 -4.673 1 98.7 60 LYS B CA 1
ATOM 1507 C C . LYS B 1 60 ? 5.747 20.773 -6.184 1 98.7 60 LYS B C 1
ATOM 1509 O O . LYS B 1 60 ? 5.181 19.849 -6.772 1 98.7 60 LYS B O 1
ATOM 1514 N N . CYS B 1 61 ? 6.432 21.711 -6.788 1 97.87 61 CYS B N 1
ATOM 1515 C CA . CYS B 1 61 ? 6.71 21.664 -8.219 1 97.87 61 CYS B CA 1
ATOM 1516 C C . CYS B 1 61 ? 8.202 21.822 -8.49 1 97.87 61 CYS B C 1
ATOM 1518 O O . CYS B 1 61 ? 8.789 22.856 -8.168 1 97.87 61 CYS B O 1
ATOM 1520 N N . SER B 1 62 ? 8.794 20.752 -9.12 1 97.33 62 SER B N 1
ATOM 1521 C CA . SER B 1 62 ? 10.224 20.771 -9.411 1 97.33 62 SER B CA 1
ATOM 1522 C C . SER B 1 62 ? 11.04 21.058 -8.154 1 97.33 62 SER B C 1
ATOM 1524 O O . SER B 1 62 ? 11.888 21.952 -8.149 1 97.33 62 SER B O 1
ATOM 1526 N N . ASN B 1 63 ? 10.648 20.462 -7.142 1 97.78 63 ASN B N 1
ATOM 1527 C CA . ASN B 1 63 ? 11.353 20.488 -5.865 1 97.78 63 ASN B CA 1
ATOM 1528 C C . ASN B 1 63 ? 11.177 21.826 -5.154 1 97.78 63 ASN B C 1
ATOM 1530 O O . ASN B 1 63 ? 11.915 22.138 -4.217 1 97.78 63 ASN B O 1
ATOM 1534 N N . VAL B 1 64 ? 10.196 22.631 -5.623 1 98.26 64 VAL B N 1
ATOM 1535 C CA . VAL B 1 64 ? 9.934 23.918 -4.988 1 98.26 64 VAL B CA 1
ATOM 1536 C C . VAL B 1 64 ? 8.547 23.907 -4.349 1 98.26 64 VAL B C 1
ATOM 1538 O O . VAL B 1 64 ? 7.548 23.655 -5.026 1 98.26 64 VAL B O 1
ATOM 1541 N N . TRP B 1 65 ? 8.584 24.176 -3.084 1 98.56 65 TRP B N 1
ATOM 1542 C CA . TRP B 1 65 ? 7.308 24.318 -2.391 1 98.56 65 TRP B CA 1
ATOM 1543 C C . TRP B 1 65 ? 6.551 25.545 -2.889 1 98.56 65 TRP B C 1
ATOM 1545 O O . TRP B 1 65 ? 7.152 26.591 -3.146 1 98.56 65 TRP B O 1
ATOM 1555 N N . GLN B 1 66 ? 5.237 25.38 -2.957 1 98.34 66 GLN B N 1
ATOM 1556 C CA . GLN B 1 66 ? 4.394 26.51 -3.333 1 98.34 66 GLN B CA 1
ATOM 1557 C C . GLN B 1 66 ? 3.86 27.232 -2.099 1 98.34 66 GLN B C 1
ATOM 1559 O O . GLN B 1 66 ? 4.601 27.467 -1.142 1 98.34 66 GLN B O 1
ATOM 1564 N N . LYS B 1 67 ? 2.666 27.774 -2.159 1 98.04 67 LYS B N 1
ATOM 1565 C CA . LYS B 1 67 ? 2.087 28.477 -1.018 1 98.04 67 LYS B CA 1
ATOM 1566 C C . LYS B 1 67 ? 1.44 27.5 -0.04 1 98.04 67 LYS B C 1
ATOM 1568 O O . LYS B 1 67 ? 0.57 26.715 -0.423 1 98.04 67 LYS B O 1
ATOM 1573 N N . GLU B 1 68 ? 1.787 27.627 1.146 1 98.09 68 GLU B N 1
ATOM 1574 C CA . GLU B 1 68 ? 1.241 26.758 2.185 1 98.09 68 GLU B CA 1
ATOM 1575 C C . GLU B 1 68 ? -0.19 27.153 2.54 1 98.09 68 GLU B C 1
ATOM 1577 O O . GLU B 1 68 ? -0.534 28.337 2.523 1 98.09 68 GLU B O 1
ATOM 1582 N N . HIS B 1 69 ? -0.949 26.159 2.851 1 98.29 69 HIS B N 1
ATOM 1583 C CA . HIS B 1 69 ? -2.273 26.301 3.445 1 98.29 69 HIS B CA 1
ATOM 1584 C C . HIS B 1 69 ? -2.321 25.682 4.838 1 98.29 69 HIS B C 1
ATOM 1586 O O . HIS B 1 69 ? -1.867 24.552 5.036 1 98.29 69 HIS B O 1
ATOM 1592 N N . ARG B 1 70 ? -2.884 26.391 5.792 1 98.28 70 ARG B N 1
ATOM 1593 C CA . ARG B 1 70 ? -2.926 25.917 7.171 1 98.28 70 ARG B CA 1
ATOM 1594 C C . ARG B 1 70 ? -4.365 25.734 7.644 1 98.28 70 ARG B C 1
ATOM 1596 O O . ARG B 1 70 ? -5.23 26.56 7.348 1 98.28 70 ARG B O 1
ATOM 1603 N N . ASP B 1 71 ? -4.554 24.654 8.253 1 98.45 71 ASP B N 1
ATOM 1604 C CA . ASP B 1 71 ? -5.82 24.353 8.915 1 98.45 71 ASP B CA 1
ATOM 1605 C C . ASP B 1 71 ? -5.623 24.159 10.416 1 98.45 71 ASP B C 1
ATOM 1607 O O . ASP B 1 71 ? -4.877 23.274 10.841 1 98.45 71 ASP B O 1
ATOM 1611 N N . ASN B 1 72 ? -6.361 24.924 11.225 1 97.69 72 ASN B N 1
ATOM 1612 C CA . ASN B 1 72 ? -6.129 24.93 12.666 1 97.69 72 ASN B CA 1
ATOM 1613 C C . ASN B 1 72 ? -6.982 23.882 13.375 1 97.69 72 ASN B C 1
ATOM 1615 O O . ASN B 1 72 ? -6.84 23.674 14.582 1 97.69 72 ASN B O 1
ATOM 1619 N N . HIS B 1 73 ? -7.82 23.289 12.637 1 98.28 73 HIS B N 1
ATOM 1620 C CA . HIS B 1 73 ? -8.553 22.173 13.225 1 98.28 73 HIS B CA 1
ATOM 1621 C C . HIS B 1 73 ? -7.688 20.918 13.286 1 98.28 73 HIS B C 1
ATOM 1623 O O . HIS B 1 73 ? -7.609 20.166 12.312 1 98.28 73 HIS B O 1
ATOM 1629 N N . PHE B 1 74 ? -7.105 20.728 14.443 1 97.88 74 PHE B N 1
ATOM 1630 C CA . PHE B 1 74 ? -6.158 19.638 14.643 1 97.88 74 PHE B CA 1
ATOM 1631 C C . PHE B 1 74 ? -6.803 18.495 15.418 1 97.88 74 PHE B C 1
ATOM 1633 O O . PHE B 1 74 ? -7.101 18.634 16.606 1 97.88 74 PHE B O 1
ATOM 1640 N N . SER B 1 75 ? -7.009 17.355 14.81 1 97.46 75 SER B N 1
ATOM 1641 C CA . SER B 1 75 ? -7.774 16.285 15.443 1 97.46 75 SER B CA 1
ATOM 1642 C C . SER B 1 75 ? -6.963 14.996 15.518 1 97.46 75 SER B C 1
ATOM 1644 O O . SER B 1 75 ? -7.528 13.9 15.497 1 97.46 75 SER B O 1
ATOM 1646 N N . PHE B 1 76 ? -5.653 15.04 15.555 1 98.01 76 PHE B N 1
ATOM 1647 C CA . PHE B 1 76 ? -4.763 13.892 15.675 1 98.01 76 PHE B CA 1
ATOM 1648 C C . PHE B 1 76 ? -4.154 13.823 17.07 1 98.01 76 PHE B C 1
ATOM 1650 O O . PHE B 1 76 ? -3.873 14.855 17.683 1 98.01 76 PHE B O 1
ATOM 1657 N N . PHE B 1 77 ? -3.943 12.593 17.462 1 97.54 77 PHE B N 1
ATOM 1658 C CA . PHE B 1 77 ? -3.376 12.38 18.789 1 97.54 77 PHE B CA 1
ATOM 1659 C C . PHE B 1 77 ? -2.209 11.401 18.728 1 97.54 77 PHE B C 1
ATOM 1661 O O . PHE B 1 77 ? -2.306 10.35 18.092 1 97.54 77 PHE B O 1
ATOM 1668 N N . ARG B 1 78 ? -1.207 11.76 19.453 1 97.77 78 ARG B N 1
ATOM 1669 C CA . ARG B 1 78 ? -0.058 10.863 19.524 1 97.77 78 ARG B CA 1
ATOM 1670 C C . ARG B 1 78 ? -0.442 9.531 20.16 1 97.77 78 ARG B C 1
ATOM 1672 O O . ARG B 1 78 ? -1.248 9.492 21.093 1 97.77 78 ARG B O 1
ATOM 1679 N N . GLY B 1 79 ? 0.165 8.467 19.556 1 97.95 79 GLY B N 1
ATOM 1680 C CA . GLY B 1 79 ? 0.027 7.157 20.173 1 97.95 79 GLY B CA 1
ATOM 1681 C C . GLY B 1 79 ? -1.27 6.46 19.809 1 97.95 79 GLY B C 1
ATOM 1682 O O . GLY B 1 79 ? -1.56 5.373 20.314 1 97.95 79 GLY B O 1
ATOM 1683 N N . CYS B 1 80 ? -2.045 7 18.931 1 97.74 80 CYS B N 1
ATOM 1684 C CA . CYS B 1 80 ? -3.338 6.401 18.616 1 97.74 80 CYS B CA 1
ATOM 1685 C C . CYS B 1 80 ? -3.353 5.853 17.194 1 97.74 80 CYS B C 1
ATOM 1687 O O . CYS B 1 80 ? -2.505 6.214 16.376 1 97.74 80 CYS B O 1
ATOM 1689 N N . THR B 1 81 ? -4.233 4.953 16.993 1 98.24 81 THR B N 1
ATOM 1690 C CA . THR B 1 81 ? -4.568 4.523 15.64 1 98.24 81 THR B CA 1
ATOM 1691 C C . THR B 1 81 ? -5.613 5.447 15.021 1 98.24 81 THR B C 1
ATOM 1693 O O . THR B 1 81 ? -6.575 5.838 15.686 1 98.24 81 THR B O 1
ATOM 1696 N N . VAL B 1 82 ? -5.411 5.779 13.822 1 98.23 82 VAL B N 1
ATOM 1697 C CA . VAL B 1 82 ? -6.35 6.702 13.194 1 98.23 82 VAL B CA 1
ATOM 1698 C C . VAL B 1 82 ? -6.702 6.208 11.793 1 98.23 82 VAL B C 1
ATOM 1700 O O . VAL B 1 82 ? -5.93 5.468 11.177 1 98.23 82 VAL B O 1
ATOM 1703 N N . LYS B 1 83 ? -7.86 6.591 11.397 1 98.37 83 LYS B N 1
ATOM 1704 C CA . LYS B 1 83 ? -8.358 6.392 10.039 1 98.37 83 LYS B CA 1
ATOM 1705 C C . LYS B 1 83 ? -8.825 7.709 9.426 1 98.37 83 LYS B C 1
ATOM 1707 O O . LYS B 1 83 ? -9.472 8.517 10.095 1 98.37 83 LYS B O 1
ATOM 1712 N N . PHE B 1 84 ? -8.469 7.938 8.196 1 97.99 84 PHE B N 1
ATOM 1713 C CA . PHE B 1 84 ? -8.965 9.119 7.498 1 97.99 84 PHE B CA 1
ATOM 1714 C C . PHE B 1 84 ? -8.955 8.902 5.99 1 97.99 84 PHE B C 1
ATOM 1716 O O . PHE B 1 84 ? -8.456 7.882 5.508 1 97.99 84 PHE B O 1
ATOM 1723 N N . LEU B 1 85 ? -9.591 9.839 5.278 1 98.7 85 LEU B N 1
ATOM 1724 C CA . LEU B 1 85 ? -9.818 9.665 3.847 1 98.7 85 LEU B CA 1
ATOM 1725 C C . LEU B 1 85 ? -9.256 10.844 3.06 1 98.7 85 LEU B C 1
ATOM 1727 O O . LEU B 1 85 ? -9.398 11.997 3.475 1 98.7 85 LEU B O 1
ATOM 1731 N N . ILE B 1 86 ? -8.691 10.541 1.942 1 98.87 86 ILE B N 1
ATOM 1732 C CA . ILE B 1 86 ? -8.29 11.551 0.969 1 98.87 86 ILE B CA 1
ATOM 1733 C C . ILE B 1 86 ? -9.031 11.325 -0.346 1 98.87 86 ILE B C 1
ATOM 1735 O O . ILE B 1 86 ? -8.868 10.283 -0.986 1 98.87 86 ILE B O 1
ATOM 1739 N N . GLU B 1 87 ? -9.775 12.285 -0.71 1 98.85 87 GLU B N 1
ATOM 1740 C CA . GLU B 1 87 ? -10.493 12.241 -1.98 1 98.85 87 GLU B CA 1
ATOM 1741 C C . GLU B 1 87 ? -9.864 13.182 -3.003 1 98.85 87 GLU B C 1
ATOM 1743 O O . GLU B 1 87 ? -9.596 14.347 -2.701 1 98.85 87 GLU B O 1
ATOM 1748 N N . MET B 1 88 ? -9.624 12.637 -4.182 1 98.88 88 MET B N 1
ATOM 1749 C CA . MET B 1 88 ? -9.118 13.467 -5.271 1 98.88 88 MET B CA 1
ATOM 1750 C C . MET B 1 88 ? -10.249 13.893 -6.201 1 98.88 88 MET B C 1
ATOM 1752 O O . MET B 1 88 ? -10.948 13.049 -6.763 1 98.88 88 MET B O 1
ATOM 1756 N N . LEU B 1 89 ? -10.421 15.079 -6.285 1 98.56 89 LEU B N 1
ATOM 1757 C CA . LEU B 1 89 ? -11.312 15.678 -7.273 1 98.56 89 LEU B CA 1
ATOM 1758 C C . LEU B 1 89 ? -10.518 16.416 -8.345 1 98.56 89 LEU B C 1
ATOM 1760 O O . LEU B 1 89 ? -9.297 16.552 -8.236 1 98.56 89 LEU B O 1
ATOM 1764 N N . THR B 1 90 ? -11.239 16.871 -9.397 1 98.23 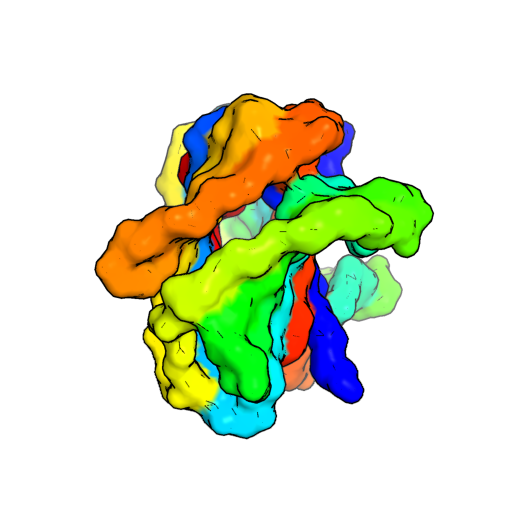90 THR B N 1
ATOM 1765 C CA . THR B 1 90 ? -10.555 17.538 -10.499 1 98.23 90 THR B CA 1
ATOM 1766 C C . THR B 1 90 ? -9.929 18.85 -10.033 1 98.23 90 THR B C 1
ATOM 1768 O O . THR B 1 90 ? -8.838 19.214 -10.476 1 98.23 90 THR B O 1
ATOM 1771 N N . ASP B 1 91 ? -10.569 19.502 -9.101 1 98.55 91 ASP B N 1
ATOM 1772 C CA . ASP B 1 91 ? -10.116 20.852 -8.78 1 98.55 91 ASP B CA 1
ATOM 1773 C C . ASP B 1 91 ? -9.495 20.906 -7.386 1 98.55 91 ASP B C 1
ATOM 1775 O O . ASP B 1 91 ? -8.884 21.909 -7.011 1 98.55 91 ASP B O 1
ATOM 1779 N N . LYS B 1 92 ? -9.698 19.826 -6.598 1 98.82 92 LYS B N 1
ATOM 1780 C CA . LYS B 1 92 ? -9.201 19.894 -5.227 1 98.82 92 LYS B CA 1
ATOM 1781 C C . LYS B 1 92 ? -8.987 18.497 -4.65 1 98.82 92 LYS B C 1
ATOM 1783 O O .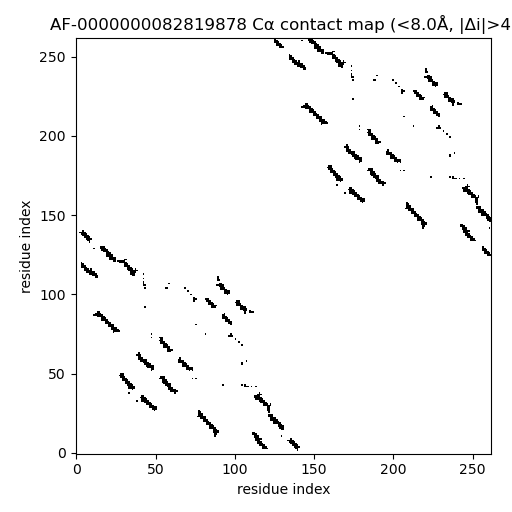 LYS B 1 92 ? -9.427 17.505 -5.235 1 98.82 92 LYS B O 1
ATOM 1788 N N . PHE B 1 93 ? -8.296 18.464 -3.536 1 98.86 93 PHE B N 1
ATOM 1789 C CA . PHE B 1 93 ? -8.272 17.337 -2.611 1 98.86 93 PHE B CA 1
ATOM 1790 C C . PHE B 1 93 ? -9.133 17.624 -1.386 1 98.86 93 PHE B C 1
ATOM 1792 O O . PHE B 1 93 ? -9.111 18.734 -0.851 1 98.86 93 PHE B O 1
ATOM 1799 N N . ARG B 1 94 ? -9.867 16.696 -1.05 1 98.87 94 ARG B N 1
ATOM 1800 C CA . ARG B 1 94 ? -10.626 16.753 0.195 1 98.87 94 ARG B CA 1
ATOM 1801 C C . ARG B 1 94 ? -10.169 15.67 1.166 1 98.87 94 ARG B C 1
ATOM 1803 O O . ARG B 1 94 ? -10.236 14.479 0.852 1 98.87 94 ARG B O 1
ATOM 1810 N N . VAL B 1 95 ? -9.677 16.103 2.341 1 98.87 95 VAL B N 1
ATOM 1811 C CA . VAL B 1 95 ? -9.254 15.182 3.391 1 98.87 95 VAL B CA 1
ATOM 1812 C C . VAL B 1 95 ? -10.281 15.179 4.521 1 98.87 95 VAL B C 1
ATOM 1814 O O . VAL B 1 95 ? -10.529 16.212 5.147 1 98.87 95 VAL B O 1
ATOM 1817 N N . LYS B 1 96 ? -10.855 14.084 4.737 1 98.81 96 LYS B N 1
ATOM 1818 C CA . LYS B 1 96 ? -11.788 13.937 5.851 1 98.81 96 LYS B CA 1
ATOM 1819 C C . LYS B 1 96 ? -11.086 13.378 7.085 1 98.81 96 LYS B C 1
ATOM 1821 O O . LYS B 1 96 ? -10.637 12.23 7.084 1 98.81 96 LYS B O 1
ATOM 1826 N N . LEU B 1 97 ? -11.091 14.117 8.084 1 98.64 97 LEU B N 1
ATOM 1827 C CA . LEU B 1 97 ? -10.365 13.787 9.306 1 98.64 97 LEU B CA 1
ATOM 1828 C C . LEU B 1 97 ? -11.17 12.824 10.173 1 98.64 97 LEU B C 1
ATOM 1830 O O . LEU B 1 97 ? -12.345 12.569 9.899 1 98.64 97 LEU B O 1
ATOM 1834 N N . PRO B 1 98 ? -10.546 12.257 11.219 1 96.86 98 PRO B N 1
ATOM 1835 C CA . PRO B 1 98 ? -11.219 11.264 12.06 1 96.86 98 PRO B CA 1
ATOM 1836 C C . PRO B 1 98 ? -12.486 11.808 12.716 1 96.86 98 PRO B C 1
ATOM 1838 O O . PRO B 1 98 ? -13.432 11.055 12.958 1 96.86 98 PRO B O 1
ATOM 1841 N N . ASP B 1 99 ? -12.483 12.994 12.976 1 97.22 99 ASP B N 1
ATOM 1842 C CA . ASP B 1 99 ? -13.636 13.558 13.67 1 97.22 99 ASP B CA 1
ATOM 1843 C C . ASP B 1 99 ? -14.671 14.085 12.678 1 97.22 99 ASP B C 1
ATOM 1845 O O . ASP B 1 99 ? -15.678 14.673 13.078 1 97.22 99 ASP B O 1
ATOM 1849 N N . GLY B 1 100 ? -14.367 13.968 11.38 1 97.42 100 GLY B N 1
ATOM 1850 C CA . GLY B 1 100 ? -15.336 14.339 10.36 1 97.42 100 GLY B CA 1
ATOM 1851 C C . GLY B 1 100 ? -15.033 15.674 9.707 1 97.42 100 GLY B C 1
ATOM 1852 O O . GLY B 1 100 ? -15.604 16.006 8.666 1 97.42 100 GLY B O 1
ATOM 1853 N N . HIS B 1 101 ? -14.182 16.481 10.322 1 98.49 101 HIS B N 1
ATOM 1854 C CA . HIS B 1 101 ? -13.779 17.741 9.708 1 98.49 101 HIS B CA 1
ATOM 1855 C C . HIS B 1 101 ? -13.13 17.509 8.348 1 98.49 101 HIS B C 1
ATOM 1857 O O . HIS B 1 101 ? -12.398 16.534 8.163 1 98.49 101 HIS B O 1
ATOM 1863 N N . GLU B 1 102 ? -13.365 18.466 7.402 1 98.69 102 GLU B N 1
ATOM 1864 C CA . GLU B 1 102 ? -12.814 18.347 6.055 1 98.69 102 GLU B CA 1
ATOM 1865 C C . GLU B 1 102 ? -11.799 19.451 5.775 1 98.69 102 GLU B C 1
ATOM 1867 O O . GLU B 1 102 ? -12.079 20.631 5.996 1 98.69 102 GLU B O 1
ATOM 1872 N N . VAL B 1 103 ? -10.656 19.03 5.425 1 98.72 103 VAL B N 1
ATOM 1873 C CA . VAL B 1 103 ? -9.635 19.945 4.925 1 98.72 103 VAL B CA 1
ATOM 1874 C C . VAL B 1 103 ? -9.611 19.909 3.399 1 98.72 103 VAL B C 1
ATOM 1876 O O . VAL B 1 103 ? -9.416 18.848 2.8 1 98.72 103 VAL B O 1
ATOM 1879 N N . CYS B 1 104 ? -9.814 21.059 2.755 1 98.64 104 CYS B N 1
ATOM 1880 C CA . CYS B 1 104 ? -9.793 21.145 1.299 1 98.64 104 CYS B CA 1
ATOM 1881 C C . CYS B 1 104 ? -8.533 21.85 0.812 1 98.64 104 CYS B C 1
ATOM 1883 O O . CYS B 1 104 ? -8.107 22.845 1.4 1 98.64 104 CYS B O 1
ATOM 1885 N N . PHE B 1 105 ? -7.917 21.304 -0.201 1 98.85 105 PHE B N 1
ATOM 1886 C CA . PHE B 1 105 ? -6.706 21.858 -0.796 1 98.85 105 PHE B CA 1
ATOM 1887 C C . PHE B 1 105 ? -6.787 21.825 -2.317 1 98.85 105 PHE B C 1
ATOM 1889 O O . PHE B 1 105 ? -7.115 20.792 -2.905 1 98.85 105 PHE B O 1
ATOM 1896 N N . PRO B 1 106 ? -6.45 22.932 -2.957 1 98.72 106 PRO B N 1
ATOM 1897 C CA . PRO B 1 106 ? -6.605 22.965 -4.413 1 98.72 106 PRO B CA 1
ATOM 1898 C C . PRO B 1 106 ? -5.664 21.998 -5.129 1 98.72 106 PRO B C 1
ATOM 1900 O O . PRO B 1 106 ? -4.518 21.822 -4.708 1 98.72 106 PRO B O 1
ATOM 1903 N N . ASN B 1 107 ? -6.189 21.352 -6.131 1 98.59 107 ASN B N 1
ATOM 1904 C CA . ASN B 1 107 ? -5.34 20.662 -7.097 1 98.59 107 ASN B CA 1
ATOM 1905 C C . ASN B 1 107 ? -4.631 21.646 -8.023 1 98.59 107 ASN B C 1
ATOM 1907 O O . ASN B 1 107 ? -4.971 21.748 -9.203 1 98.59 107 ASN B O 1
ATOM 1911 N N . ARG B 1 108 ? -3.636 22.281 -7.558 1 97.84 108 ARG B N 1
ATOM 1912 C CA . ARG B 1 108 ? -3.033 23.491 -8.107 1 97.84 108 ARG B CA 1
ATOM 1913 C C . ARG B 1 108 ? -2.51 23.251 -9.519 1 97.84 108 ARG B C 1
ATOM 1915 O O . ARG B 1 108 ? -2.559 24.145 -10.366 1 97.84 108 ARG B O 1
ATOM 1922 N N . HIS B 1 109 ? -2.074 22.076 -9.71 1 96.89 109 HIS B N 1
ATOM 1923 C CA . HIS B 1 109 ? -1.387 21.831 -10.973 1 96.89 109 HIS B CA 1
ATOM 1924 C C . HIS B 1 109 ? -2.196 20.897 -11.868 1 96.89 109 HIS B C 1
ATOM 1926 O O . HIS B 1 109 ? -1.65 20.29 -12.792 1 96.89 109 HIS B O 1
ATOM 1932 N N . SER B 1 110 ? -3.41 20.64 -11.574 1 97.05 110 SER B N 1
ATOM 1933 C CA . SER B 1 110 ? -4.382 19.912 -12.384 1 97.05 110 SER B CA 1
ATOM 1934 C C . SER B 1 110 ? -3.908 18.492 -12.672 1 97.05 110 SER B C 1
ATOM 1936 O O . SER B 1 110 ? -3.944 18.04 -13.818 1 97.05 110 SER B O 1
ATOM 1938 N N . TYR B 1 111 ? -3.474 17.913 -11.622 1 97.58 111 TYR B N 1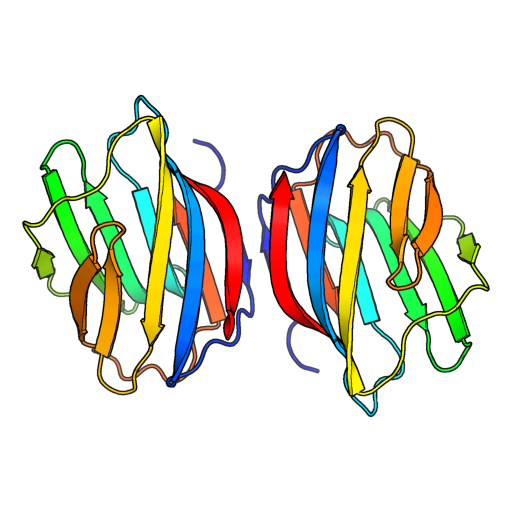
ATOM 1939 C CA . TYR B 1 111 ? -3.091 16.512 -11.757 1 97.58 111 TYR B CA 1
ATOM 1940 C C . TYR B 1 111 ? -4.284 15.658 -12.169 1 97.58 111 TYR B C 1
ATOM 1942 O O . TYR B 1 111 ? -5.391 15.836 -11.654 1 97.58 111 TYR B O 1
ATOM 1950 N N . ARG B 1 112 ? -4.012 14.758 -13.073 1 97.74 112 ARG B N 1
ATOM 1951 C CA . ARG B 1 112 ? -5.066 13.847 -13.509 1 97.74 112 ARG B CA 1
ATOM 1952 C C . ARG B 1 112 ? -4.773 12.418 -13.064 1 97.74 112 ARG B C 1
ATOM 1954 O O . ARG B 1 112 ? -5.608 11.527 -13.232 1 97.74 112 ARG B O 1
ATOM 1961 N N . LYS B 1 113 ? -3.64 12.286 -12.592 1 97.83 113 LYS B N 1
ATOM 1962 C CA . LYS B 1 113 ? -3.202 10.972 -12.129 1 97.83 113 LYS B CA 1
ATOM 1963 C C . LYS B 1 113 ? -2.151 11.099 -11.031 1 97.83 113 LYS B C 1
ATOM 1965 O O . LYS B 1 113 ? -1.215 11.892 -11.148 1 97.83 113 LYS B O 1
ATOM 1970 N N . ILE B 1 114 ? -2.35 10.404 -9.934 1 98.65 114 ILE B N 1
ATOM 1971 C CA . ILE B 1 114 ? -1.372 10.3 -8.856 1 98.65 114 ILE B CA 1
ATOM 1972 C C . ILE B 1 114 ? -0.732 8.913 -8.872 1 98.65 114 ILE B C 1
ATOM 1974 O O . ILE B 1 114 ? -1.421 7.903 -8.712 1 98.65 114 ILE B O 1
ATOM 1978 N N . ASN B 1 115 ? 0.596 8.866 -9.056 1 98.1 115 ASN B N 1
ATOM 1979 C CA . ASN B 1 115 ? 1.255 7.574 -9.217 1 98.1 115 ASN B CA 1
ATOM 1980 C C . ASN B 1 115 ? 2.253 7.311 -8.093 1 98.1 115 ASN B C 1
ATOM 1982 O O . ASN B 1 115 ? 2.881 6.251 -8.05 1 98.1 115 ASN B O 1
ATOM 1986 N N . TYR B 1 116 ? 2.347 8.224 -7.223 1 98.69 116 TYR B N 1
ATOM 1987 C CA . TYR B 1 116 ? 3.356 8.142 -6.172 1 98.69 116 TYR B CA 1
ATOM 1988 C C . TYR B 1 116 ? 2.774 8.553 -4.825 1 98.69 116 TYR B C 1
ATOM 1990 O O . TYR B 1 116 ? 2.059 9.553 -4.73 1 98.69 116 TYR B O 1
ATOM 1998 N N . MET B 1 117 ? 3.07 7.775 -3.822 1 98.68 117 MET B N 1
ATOM 1999 C CA . MET B 1 117 ? 2.732 8.119 -2.444 1 98.68 117 MET B CA 1
ATOM 2000 C C . MET B 1 117 ? 3.894 7.811 -1.506 1 98.68 117 MET B C 1
ATOM 2002 O O . MET B 1 117 ? 4.539 6.769 -1.63 1 98.68 117 MET B O 1
ATOM 2006 N N . ASN B 1 118 ? 4.105 8.621 -0.535 1 98.03 118 ASN B N 1
ATOM 2007 C CA . ASN B 1 118 ? 5.021 8.271 0.545 1 98.03 118 ASN B CA 1
ATOM 2008 C C . ASN B 1 118 ? 4.534 8.805 1.889 1 98.03 118 ASN B C 1
ATOM 2010 O O . ASN B 1 118 ? 3.757 9.76 1.937 1 98.03 118 ASN B O 1
ATOM 2014 N N . ILE B 1 119 ? 4.871 8.186 2.843 1 98.61 119 ILE B N 1
ATOM 2015 C CA . ILE B 1 119 ? 4.553 8.544 4.221 1 98.61 119 ILE B CA 1
ATOM 2016 C C . ILE B 1 119 ? 5.844 8.736 5.014 1 98.61 119 ILE B C 1
ATOM 2018 O O . ILE B 1 119 ? 6.711 7.859 5.024 1 98.61 119 ILE B O 1
ATOM 2022 N N . MET B 1 120 ? 5.955 9.887 5.635 1 97.21 120 MET B N 1
ATOM 2023 C CA . MET B 1 120 ? 7.131 10.23 6.429 1 97.21 120 MET B CA 1
ATOM 2024 C C . MET B 1 120 ? 6.739 10.581 7.86 1 97.21 120 MET B C 1
ATOM 2026 O O . MET B 1 120 ? 5.62 11.033 8.108 1 97.21 120 MET B O 1
ATOM 2030 N N . GLY B 1 121 ? 7.718 10.338 8.739 1 97.21 121 GLY B N 1
ATOM 2031 C CA . GLY B 1 121 ? 7.499 10.741 10.119 1 97.21 121 GLY B CA 1
ATOM 2032 C C . GLY B 1 121 ? 6.863 9.654 10.965 1 97.21 121 GLY B C 1
ATOM 2033 O O . GLY B 1 121 ? 7.133 8.468 10.764 1 97.21 121 GLY B O 1
ATOM 2034 N N . GLY B 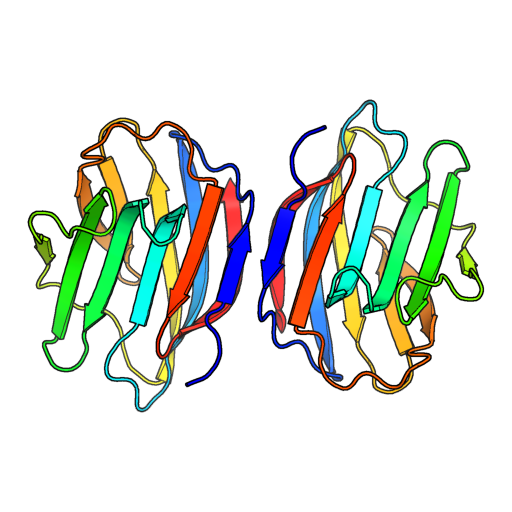1 122 ? 6.115 10.091 11.987 1 97.4 122 GLY B N 1
ATOM 2035 C CA . GLY B 1 122 ? 5.667 9.163 13.013 1 97.4 122 GLY B CA 1
ATOM 2036 C C . GLY B 1 122 ? 4.322 8.533 12.702 1 97.4 122 GLY B C 1
ATOM 2037 O O . GLY B 1 122 ? 3.436 8.496 13.557 1 97.4 122 GLY B O 1
ATOM 2038 N N . PHE B 1 123 ? 4.104 8.069 11.541 1 98.22 123 PHE B N 1
ATOM 2039 C CA . PHE B 1 123 ? 2.879 7.387 11.141 1 98.22 123 PHE B CA 1
ATOM 2040 C C . PHE B 1 123 ? 3.195 6.055 10.47 1 98.22 123 PHE B C 1
ATOM 2042 O O . PHE B 1 123 ? 3.862 6.02 9.434 1 98.22 123 PHE B O 1
ATOM 2049 N N . LYS B 1 124 ? 2.813 5.034 11.066 1 97.55 124 LYS B N 1
ATOM 2050 C CA . LYS B 1 124 ? 2.964 3.703 10.487 1 97.55 124 LYS B CA 1
ATOM 2051 C C . LYS B 1 124 ? 1.657 3.223 9.863 1 97.55 124 LYS B C 1
ATOM 2053 O O . LYS B 1 124 ? 0.703 2.905 10.576 1 97.55 124 LYS B O 1
ATOM 2058 N N . ILE B 1 125 ? 1.684 3.122 8.585 1 98.07 125 ILE B N 1
ATOM 2059 C CA . ILE B 1 125 ? 0.48 2.699 7.879 1 98.07 125 ILE B CA 1
ATOM 2060 C C . ILE B 1 125 ? 0.236 1.21 8.12 1 98.07 125 ILE B C 1
ATOM 2062 O O . ILE B 1 125 ? 1.177 0.413 8.117 1 98.07 125 ILE B O 1
ATOM 2066 N N . THR B 1 126 ? -0.981 0.849 8.314 1 97.85 126 THR B N 1
ATOM 2067 C CA . THR B 1 126 ? -1.344 -0.554 8.482 1 97.85 126 THR B CA 1
ATOM 2068 C C . THR B 1 126 ? -2.275 -1.01 7.361 1 97.85 126 THR B C 1
ATOM 2070 O O . THR B 1 126 ? -2.39 -2.207 7.091 1 97.85 126 THR B O 1
ATOM 2073 N N . SER B 1 127 ? -2.973 -0.069 6.757 1 98.05 127 SER B N 1
ATOM 2074 C CA . SER B 1 127 ? -3.838 -0.448 5.645 1 98.05 127 SER B CA 1
ATOM 2075 C C . SER B 1 127 ? -4.144 0.748 4.75 1 98.05 127 SER B C 1
ATOM 2077 O O . SER B 1 127 ? -4.098 1.895 5.2 1 98.05 127 SER B O 1
ATOM 2079 N N . PHE B 1 128 ? -4.375 0.406 3.529 1 97.69 128 PHE B N 1
ATOM 2080 C CA . PHE B 1 128 ? -5.015 1.391 2.665 1 97.69 128 PHE B CA 1
ATOM 2081 C C . PHE B 1 128 ? -6.053 0.73 1.766 1 97.69 128 PHE B C 1
ATOM 2083 O O . PHE B 1 128 ? -6.027 -0.486 1.57 1 97.69 128 PHE B O 1
ATOM 2090 N N . LYS B 1 129 ? -6.948 1.566 1.242 1 98.47 129 LYS B N 1
ATOM 2091 C CA . LYS B 1 129 ? -7.959 1.181 0.261 1 98.47 129 LYS B CA 1
ATOM 2092 C C . LYS B 1 129 ? -8.167 2.282 -0.775 1 98.47 129 LYS B C 1
ATOM 2094 O O . LYS B 1 129 ? -8.398 3.439 -0.421 1 98.47 129 LYS B O 1
ATOM 2099 N N . LEU B 1 130 ? -8 1.896 -1.992 1 98.4 130 LEU B N 1
ATOM 2100 C CA . LEU B 1 130 ? -8.236 2.825 -3.092 1 98.4 130 LEU B CA 1
ATOM 2101 C C . LEU B 1 130 ? -9.498 2.447 -3.86 1 98.4 130 LEU B C 1
ATOM 2103 O O . LEU B 1 130 ? -9.645 1.304 -4.298 1 98.4 130 LEU B O 1
ATOM 2107 N N . SER B 1 131 ? -10.437 3.343 -3.952 1 95.9 131 SER B N 1
ATOM 2108 C CA . SER B 1 131 ? -11.713 3.071 -4.607 1 95.9 131 SER B CA 1
ATOM 2109 C C . SER B 1 131 ? -12.146 4.242 -5.481 1 95.9 131 SER B C 1
ATOM 2111 O O . SER B 1 131 ? -11.76 5.386 -5.233 1 95.9 131 SER B O 1
#

InterPro domains:
  IPR001079 Galectin, carbohydrate recognition domain [PF00337] (8-129)
  IPR001079 Galectin, carbohydrate recognition domain [PS51304] (4-131)
  IPR001079 Galectin, carbohydrate recognition domain [SM00276] (3-131)
  IPR001079 Galectin, carbohydrate recognition domain [SM00908] (8-130)
  IPR001079 Galectin, carbohydrate recognition domain [cd00070] (11-129)
  IPR013320 Concanavalin A-like lectin/glucanase domain superfamily [SSF49899] (5-130)
  IPR044156 Galectin-like [PTHR11346] (12-129)

pLDDT: mean 97.62, std 4.3, range [56.36, 98.92]

Organism: NCBI:txid321398